Protein AF-A0A0L0FJP4-F1 (afdb_monomer_lite)

Foldseek 3Di:
DFQAEAEAEAAPPPCLVVVLVVVVVVVDPLQFEQEDAQVVLDDPQDHSLLVVVLSQQSRKKKKFKDWFKKFKAQWADWAFDWDDDPPPDPDTDGQWIWTWGDAPVGIDIDTGGSVLVVQCVVQVDDHQWIKMATPPPRHIHTPWGEPVPDDPPDPDPTDYDYGDDDDRIDIDIDIDMDTSSNVLVCVVLVPDPPDPVNVVCVVDDPRDDRRDPVSSVVSVVVSVVCVVVVRMDMRAGEYEYEQSLSHDPVVVVSSNVLSVDPRGHYYYYYHNDDDHDD

pLDDT: mean 86.71, std 12.27, range [46.91, 97.75]

Secondary structure (DSSP, 8-state):
--S-EEEEE--TTSSHHHHHHHHHHHH-TTS-EEEEEGGGG--SSS-HHHHHHHHHHHTEEEEEEEEEEEEEEEEEEEEEEEE--TT--S--EEEEEEEEEE-SS-EEEEEE-HHHHHHHHHTT--TTEEEEEETTT--EEEEEEEGGG--TT------EEPPPPS-SEEEEEEEEEEEHHHHHHHHHS-TT--SHHHHHHHHS----PPPPHHHHHHHHHHHHHHHHTTSEEEEE-EEEEETGGG--HHHHHHHHHHHTSTTPPEEEEEE--SS---

InterPro domains:
  IPR010339 TIP49, P-loop domain [PF06068] (1-278)
  IPR012340 Nucleic acid-binding, OB-fold [SSF50249] (65-150)
  IPR027238 RuvB-like [PTHR11093] (1-278)
  IPR027417 P-loop containing nucleoside triphosphate hydrolase [G3DSA:3.40.50.300] (1-278)
  IPR027417 P-loop containing nucleoside triphosphate hydrolase [SSF52540] (2-274)
  IPR042487 RuvBL1/2, DNA/RNA binding domain [G3DSA:2.40.50.360] (62-179)

Organism: NCBI:txid667725

Radius of gyration: 25.6 Å; chains: 1; bounding box: 57×46×80 Å

Structure (mmCIF, N/CA/C/O backbone):
data_AF-A0A0L0FJP4-F1
#
_entry.id   AF-A0A0L0FJP4-F1
#
loop_
_atom_site.group_PDB
_atom_site.id
_atom_site.type_symbol
_atom_site.label_atom_id
_atom_site.label_alt_id
_atom_site.label_comp_id
_atom_site.label_asym_id
_atom_site.label_entity_id
_atom_site.label_seq_id
_atom_site.pdbx_PDB_ins_code
_atom_site.Cartn_x
_atom_site.Cartn_y
_atom_site.Cartn_z
_atom_site.occupancy
_atom_site.B_iso_or_equiv
_atom_site.auth_seq_id
_atom_site.auth_comp_id
_atom_site.auth_asym_id
_atom_site.auth_atom_id
_atom_site.pdbx_PDB_model_num
ATOM 1 N N . MET A 1 1 ? 2.311 -15.872 -12.785 1.00 48.97 1 MET A N 1
ATOM 2 C CA . MET A 1 1 ? 2.919 -15.306 -14.012 1.00 48.97 1 MET A CA 1
ATOM 3 C C . MET A 1 1 ? 3.617 -13.988 -13.662 1.00 48.97 1 MET A C 1
ATOM 5 O O . MET A 1 1 ? 3.197 -12.945 -14.140 1.00 48.97 1 MET A O 1
ATOM 9 N N . ALA A 1 2 ? 4.631 -14.013 -12.794 1.00 59.31 2 ALA A N 1
ATOM 10 C CA . ALA A 1 2 ? 5.396 -12.808 -12.455 1.00 59.31 2 ALA A CA 1
ATOM 11 C C . ALA A 1 2 ? 6.476 -12.551 -13.518 1.00 59.31 2 ALA A C 1
ATOM 13 O O . ALA A 1 2 ? 6.857 -13.486 -14.230 1.00 59.31 2 ALA A O 1
ATOM 14 N N . GLY A 1 3 ? 6.942 -11.306 -13.643 1.00 67.38 3 GLY A N 1
ATOM 15 C CA . GLY A 1 3 ? 8.193 -11.040 -14.361 1.00 67.38 3 GLY A CA 1
ATOM 16 C C . GLY A 1 3 ? 8.114 -10.936 -15.879 1.00 67.38 3 GLY A C 1
ATOM 17 O O . GLY A 1 3 ? 9.115 -11.144 -16.562 1.00 67.38 3 GLY A O 1
ATOM 18 N N . ARG A 1 4 ? 6.939 -10.646 -16.444 1.00 87.12 4 ARG A N 1
ATOM 19 C CA . ARG A 1 4 ? 6.800 -10.452 -17.895 1.00 87.12 4 ARG A CA 1
ATOM 20 C C . ARG A 1 4 ? 7.002 -8.991 -18.272 1.00 87.12 4 ARG A C 1
ATOM 22 O O . ARG A 1 4 ? 6.528 -8.094 -17.579 1.00 87.12 4 ARG A O 1
ATOM 29 N N . ALA A 1 5 ? 7.648 -8.786 -19.413 1.00 92.88 5 ALA A N 1
ATOM 30 C CA . ALA A 1 5 ? 7.828 -7.479 -20.016 1.00 92.88 5 ALA A CA 1
ATOM 31 C C . ALA A 1 5 ? 7.088 -7.374 -21.355 1.00 92.88 5 ALA A C 1
ATOM 33 O O . ALA A 1 5 ? 7.048 -8.331 -22.131 1.00 92.88 5 ALA A O 1
ATOM 34 N N . VAL A 1 6 ? 6.536 -6.196 -21.632 1.00 95.62 6 VAL A N 1
ATOM 35 C CA . VAL A 1 6 ? 5.919 -5.811 -22.906 1.00 95.62 6 VAL A CA 1
ATOM 36 C C . VAL A 1 6 ? 6.668 -4.597 -23.437 1.00 95.62 6 VAL A C 1
ATOM 38 O O . VAL A 1 6 ? 6.944 -3.677 -22.678 1.00 95.62 6 VAL A O 1
ATOM 41 N N . LEU A 1 7 ? 6.988 -4.570 -24.731 1.00 96.50 7 LEU A N 1
ATOM 42 C CA . LEU A 1 7 ? 7.623 -3.420 -25.375 1.00 96.50 7 LEU A CA 1
ATOM 43 C C . LEU A 1 7 ? 6.655 -2.753 -26.355 1.00 96.50 7 LEU A C 1
ATOM 45 O O . LEU A 1 7 ? 6.211 -3.368 -27.322 1.00 96.50 7 LEU A O 1
ATOM 49 N N . LEU A 1 8 ? 6.381 -1.473 -26.129 1.00 96.75 8 LEU A N 1
ATOM 50 C CA . LEU A 1 8 ? 5.672 -0.585 -27.039 1.00 96.75 8 LEU A CA 1
ATOM 51 C C . LEU A 1 8 ? 6.701 0.194 -27.864 1.00 96.75 8 LEU A C 1
ATOM 53 O O . LEU A 1 8 ? 7.350 1.119 -27.372 1.00 96.75 8 LEU A O 1
ATOM 57 N N . ALA A 1 9 ? 6.851 -0.175 -29.132 1.00 95.88 9 ALA A N 1
ATOM 58 C CA . ALA A 1 9 ? 7.759 0.484 -30.063 1.00 95.88 9 ALA A CA 1
ATOM 59 C C . ALA A 1 9 ? 6.976 1.214 -31.159 1.00 95.88 9 ALA A C 1
ATOM 61 O O . ALA A 1 9 ? 5.996 0.698 -31.693 1.00 95.88 9 ALA A O 1
ATOM 62 N N . GLY A 1 10 ? 7.412 2.423 -31.506 1.00 94.50 10 GLY A N 1
ATOM 63 C CA . GLY A 1 10 ? 6.836 3.185 -32.613 1.00 94.50 10 GLY A CA 1
ATOM 64 C C . GLY A 1 10 ? 7.262 4.653 -32.593 1.00 94.50 10 GLY A C 1
ATOM 65 O O . GLY A 1 10 ? 7.772 5.110 -31.569 1.00 94.50 10 GLY A O 1
ATOM 66 N N . PRO A 1 11 ? 7.047 5.414 -33.678 1.00 93.88 11 PRO A N 1
ATOM 67 C CA . PRO A 1 11 ? 7.422 6.827 -33.759 1.00 93.88 11 PRO A CA 1
ATOM 68 C C . PRO A 1 11 ? 6.883 7.694 -32.600 1.00 93.88 11 PRO A C 1
ATOM 70 O O . PRO A 1 11 ? 5.925 7.317 -31.915 1.00 93.88 11 PRO A O 1
ATOM 73 N N . PRO A 1 12 ? 7.474 8.870 -32.331 1.00 93.25 12 PRO A N 1
ATOM 74 C CA . PRO A 1 12 ? 6.883 9.847 -31.416 1.00 93.25 12 PRO A CA 1
ATOM 75 C C . PRO A 1 12 ? 5.435 10.184 -31.811 1.00 93.25 12 PRO A C 1
ATOM 77 O O . PRO A 1 12 ? 5.103 10.221 -32.991 1.00 93.25 12 PRO A O 1
ATOM 80 N N . GLY A 1 13 ? 4.561 10.409 -30.827 1.00 92.94 13 GLY A N 1
ATOM 81 C CA . GLY A 1 13 ? 3.167 10.803 -31.080 1.00 92.94 13 GLY A CA 1
ATOM 82 C C . GLY A 1 13 ? 2.207 9.679 -31.500 1.00 92.94 13 GLY A C 1
ATOM 83 O O . GLY A 1 13 ? 1.031 9.949 -31.703 1.00 92.94 13 GLY A O 1
ATOM 84 N N . THR A 1 14 ? 2.640 8.415 -31.573 1.00 94.81 14 THR A N 1
ATOM 85 C CA . THR A 1 14 ? 1.771 7.286 -31.983 1.00 94.81 14 THR A CA 1
ATOM 86 C C . THR A 1 14 ? 0.983 6.633 -30.839 1.00 94.81 14 THR A C 1
ATOM 88 O O . THR A 1 14 ? 0.618 5.464 -30.927 1.00 94.81 14 THR A O 1
ATOM 91 N N . GLY A 1 15 ? 0.761 7.342 -29.730 1.00 94.81 15 GLY A N 1
ATOM 92 C CA . GLY A 1 15 ? -0.126 6.877 -28.656 1.00 94.81 15 GLY A CA 1
ATOM 93 C C . GLY A 1 15 ? 0.417 5.785 -27.720 1.00 94.81 15 GLY A C 1
ATOM 94 O O . GLY A 1 15 ? -0.366 5.209 -26.980 1.00 94.81 15 GLY A O 1
ATOM 95 N N . LYS A 1 16 ? 1.730 5.508 -27.680 1.00 96.62 16 LYS A N 1
ATOM 96 C CA . LYS A 1 16 ? 2.319 4.505 -26.756 1.00 96.62 16 LYS A CA 1
ATOM 97 C C . LYS A 1 16 ? 1.956 4.767 -25.288 1.00 96.62 16 LYS A C 1
ATOM 99 O O . LYS A 1 16 ? 1.407 3.8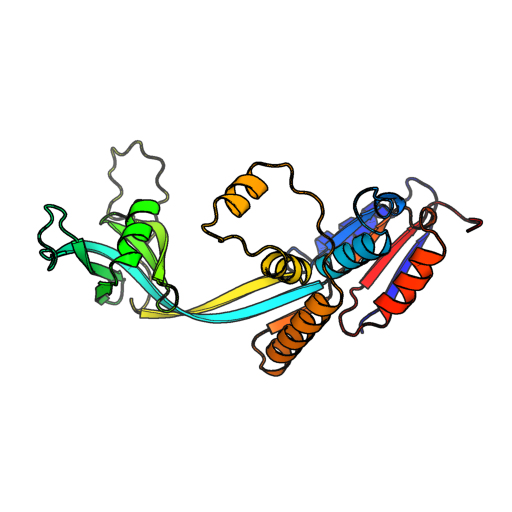97 -24.619 1.00 96.62 16 LYS A O 1
ATOM 104 N N . THR A 1 17 ? 2.202 5.988 -24.817 1.00 94.56 17 THR A N 1
ATOM 105 C CA . THR A 1 17 ? 1.854 6.432 -23.461 1.00 94.56 17 THR A CA 1
ATOM 106 C C . THR A 1 17 ? 0.337 6.432 -23.249 1.00 94.56 17 THR A C 1
ATOM 108 O O . THR A 1 17 ? -0.132 6.050 -22.185 1.00 94.56 17 THR A O 1
ATOM 111 N N . ALA A 1 18 ? -0.450 6.771 -24.280 1.00 95.81 18 ALA A N 1
ATOM 112 C CA . ALA A 1 18 ? -1.912 6.724 -24.212 1.00 95.81 18 ALA 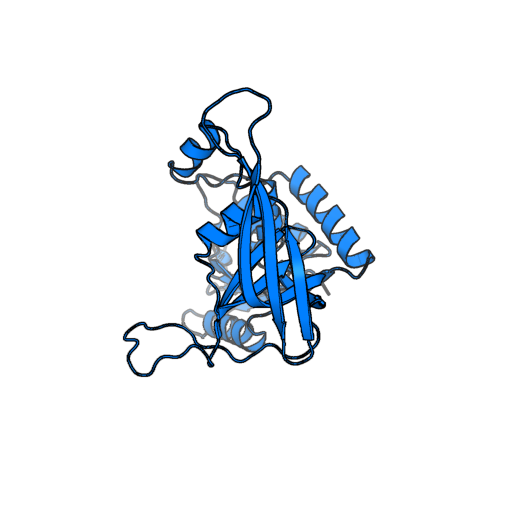A CA 1
ATOM 113 C C . ALA A 1 18 ? -2.437 5.292 -24.020 1.00 95.81 18 ALA A C 1
ATOM 115 O O . ALA A 1 18 ? -3.335 5.082 -23.213 1.00 95.81 18 ALA A O 1
ATOM 116 N N . ILE A 1 19 ? -1.840 4.301 -24.692 1.00 96.69 19 ILE A N 1
ATOM 117 C CA . ILE A 1 19 ? -2.160 2.882 -24.487 1.00 96.69 19 ILE A CA 1
ATOM 118 C C . ILE A 1 19 ? -1.819 2.461 -23.054 1.00 96.69 19 ILE A C 1
ATOM 120 O O . ILE A 1 19 ? -2.635 1.817 -22.404 1.00 96.69 19 ILE A O 1
ATOM 124 N N . ALA A 1 20 ? -0.651 2.847 -22.532 1.00 94.62 20 ALA A N 1
ATOM 125 C CA . ALA A 1 20 ? -0.270 2.517 -21.158 1.00 94.62 20 ALA A CA 1
ATOM 126 C C . ALA A 1 20 ? -1.233 3.128 -20.120 1.00 94.62 20 ALA A C 1
ATOM 128 O O . ALA A 1 20 ? -1.638 2.451 -19.175 1.00 94.62 20 ALA A O 1
ATOM 129 N N . LEU A 1 21 ? -1.660 4.378 -20.320 1.00 93.25 21 LEU A N 1
ATOM 130 C CA . LEU A 1 21 ? -2.662 5.026 -19.470 1.00 93.25 21 LEU A CA 1
ATOM 131 C C . LEU A 1 21 ? -4.051 4.388 -19.611 1.00 93.25 21 LEU A C 1
ATOM 133 O O . LEU A 1 21 ? -4.747 4.242 -18.611 1.00 93.25 21 LEU A O 1
ATOM 137 N N . ALA A 1 22 ? -4.440 3.958 -20.813 1.00 96.12 22 ALA A N 1
ATOM 138 C CA . ALA A 1 22 ? -5.681 3.213 -21.016 1.00 96.12 22 ALA A CA 1
ATOM 139 C C . ALA A 1 22 ? -5.659 1.872 -20.263 1.00 96.12 22 ALA A C 1
ATOM 141 O O . ALA A 1 22 ? -6.638 1.525 -19.611 1.00 96.12 22 ALA A O 1
ATOM 142 N N . VAL A 1 23 ? -4.523 1.162 -20.268 1.00 94.88 23 VAL A N 1
ATOM 143 C CA . VAL A 1 23 ? -4.329 -0.052 -19.453 1.00 94.88 23 VAL A CA 1
ATOM 144 C C . VAL A 1 23 ? -4.494 0.257 -17.963 1.00 94.88 23 VAL A C 1
ATOM 146 O O . VAL A 1 23 ? -5.180 -0.484 -17.268 1.00 94.88 23 VAL A O 1
ATOM 149 N N . SER A 1 24 ? -3.916 1.356 -17.470 1.00 93.25 24 SER A N 1
ATOM 150 C CA . SER A 1 24 ? -4.090 1.795 -16.076 1.00 93.25 24 SER A CA 1
ATOM 151 C C . SER A 1 24 ? -5.563 2.023 -15.715 1.00 93.25 24 SER A C 1
ATOM 153 O O . SER A 1 24 ? -6.041 1.533 -14.693 1.00 93.25 24 SER A O 1
ATOM 155 N N . GLN A 1 25 ? -6.305 2.715 -16.585 1.00 93.19 25 GLN A N 1
ATOM 156 C CA . GLN A 1 25 ? -7.730 2.987 -16.379 1.00 93.19 25 GLN A CA 1
ATOM 157 C C . GLN A 1 25 ? -8.572 1.707 -16.377 1.00 93.19 25 GLN A C 1
ATOM 159 O O . GLN A 1 25 ? -9.451 1.568 -15.528 1.00 93.19 25 GLN A O 1
ATOM 164 N N . GLU A 1 26 ? -8.276 0.766 -17.275 1.00 95.75 26 GLU A N 1
ATOM 165 C CA . GLU A 1 26 ? -8.988 -0.513 -17.375 1.00 95.75 26 GLU A CA 1
ATOM 166 C C . GLU A 1 26 ? -8.735 -1.421 -16.160 1.00 95.75 26 GLU A C 1
ATOM 168 O O . GLU A 1 26 ? -9.643 -2.099 -15.681 1.00 95.75 26 GLU A O 1
ATOM 173 N N . LEU A 1 27 ? -7.512 -1.415 -15.616 1.00 92.31 27 LEU A N 1
ATOM 174 C CA . LEU A 1 27 ? -7.170 -2.164 -14.400 1.00 92.31 27 LEU A CA 1
ATOM 175 C C . LEU A 1 27 ? -7.859 -1.600 -13.142 1.00 92.31 27 LEU A C 1
ATOM 177 O O . LEU A 1 27 ? -8.106 -2.334 -12.180 1.00 92.31 27 LEU A O 1
ATOM 181 N N . GLY A 1 28 ? -8.187 -0.306 -13.155 1.00 90.75 28 GLY A N 1
ATOM 182 C CA . GLY A 1 28 ? -8.868 0.395 -12.074 1.00 90.75 28 GLY A CA 1
ATOM 183 C C . GLY A 1 28 ? -7.976 0.711 -10.867 1.00 90.75 28 GLY A C 1
ATOM 184 O O . GLY A 1 28 ? -6.823 0.308 -10.762 1.00 90.75 28 GLY A O 1
ATOM 185 N N . VAL A 1 29 ? -8.545 1.428 -9.894 1.00 86.06 29 VAL A N 1
ATOM 186 C CA . VAL A 1 29 ? -7.807 2.014 -8.751 1.00 86.06 29 VAL A CA 1
ATOM 187 C C . VAL A 1 29 ? -7.204 1.003 -7.769 1.00 86.06 29 VAL A C 1
ATOM 189 O O . VAL A 1 29 ? -6.410 1.378 -6.914 1.00 86.06 29 VAL A O 1
ATOM 192 N N . LYS A 1 30 ? -7.596 -0.272 -7.856 1.00 88.12 30 LYS A N 1
ATOM 193 C CA . LYS A 1 30 ? -7.155 -1.332 -6.932 1.00 88.12 30 LYS A CA 1
ATOM 194 C C . LYS A 1 30 ? -5.864 -2.019 -7.373 1.00 88.12 30 LYS A C 1
ATOM 196 O O . LYS A 1 30 ? -5.306 -2.797 -6.604 1.00 88.12 30 LYS A O 1
ATOM 201 N N . VAL A 1 31 ? -5.421 -1.785 -8.606 1.00 93.44 31 VAL A N 1
ATOM 202 C CA . VAL A 1 31 ? -4.189 -2.356 -9.148 1.00 93.44 31 VAL A CA 1
ATOM 203 C C . VAL A 1 31 ? -3.161 -1.234 -9.257 1.00 93.44 31 VAL A C 1
ATOM 205 O O . VAL A 1 31 ? -3.418 -0.250 -9.951 1.00 93.44 31 VAL A O 1
ATOM 208 N N . PRO A 1 32 ? -1.995 -1.343 -8.600 1.00 95.75 32 PRO A N 1
ATOM 209 C CA . PRO A 1 32 ? -0.978 -0.306 -8.695 1.00 95.75 32 PRO A CA 1
ATOM 210 C C . PRO A 1 32 ? -0.490 -0.127 -10.133 1.00 95.75 32 PRO A C 1
ATOM 212 O O . PRO A 1 32 ? -0.121 -1.089 -10.807 1.00 95.75 32 PRO A O 1
ATOM 215 N N . PHE A 1 33 ? -0.437 1.121 -10.585 1.00 96.75 33 PHE A N 1
ATOM 216 C CA . PHE A 1 33 ? 0.169 1.501 -11.853 1.00 96.75 33 PHE A CA 1
ATOM 217 C C . PHE A 1 33 ? 1.220 2.573 -11.580 1.00 96.75 33 PHE A C 1
ATOM 219 O O . PHE A 1 33 ? 0.894 3.672 -11.132 1.00 96.75 33 PHE A O 1
ATOM 226 N N . CYS A 1 34 ? 2.486 2.246 -11.826 1.00 97.00 34 CYS A N 1
ATOM 227 C CA . CYS A 1 34 ? 3.622 3.113 -11.545 1.00 97.00 34 CYS A CA 1
ATOM 228 C C . CYS A 1 34 ? 4.246 3.577 -12.867 1.00 97.00 34 CYS A C 1
ATOM 230 O O . CYS A 1 34 ? 4.977 2.802 -13.485 1.00 97.00 34 CYS A O 1
ATOM 232 N N . PRO A 1 35 ? 3.961 4.800 -13.340 1.00 96.56 35 PRO A N 1
ATOM 233 C CA . PRO A 1 35 ? 4.674 5.379 -14.467 1.00 96.56 35 PRO A CA 1
ATOM 234 C C . PRO A 1 35 ? 6.027 5.936 -14.011 1.00 96.56 35 PRO A C 1
ATOM 236 O O . PRO A 1 35 ? 6.116 6.582 -12.970 1.00 96.56 35 PRO A O 1
ATOM 239 N N . MET A 1 36 ? 7.062 5.719 -14.814 1.00 96.00 36 MET A N 1
ATOM 240 C CA . MET A 1 36 ? 8.367 6.364 -14.689 1.00 96.00 36 MET A CA 1
ATOM 241 C C . MET A 1 36 ? 8.949 6.638 -16.076 1.00 96.00 36 MET A C 1
ATOM 243 O O . MET A 1 36 ? 8.692 5.892 -17.023 1.00 96.00 36 MET A O 1
ATOM 247 N N . VAL A 1 37 ? 9.765 7.676 -16.205 1.00 96.56 37 VAL A N 1
ATOM 248 C CA . VAL A 1 37 ? 10.582 7.911 -17.402 1.00 96.56 37 VAL A CA 1
ATOM 249 C C . VAL A 1 37 ? 11.969 7.304 -17.193 1.00 96.56 37 VAL A C 1
ATOM 251 O O . VAL A 1 37 ? 12.531 7.374 -16.102 1.00 96.56 37 VAL A O 1
ATOM 254 N N . GLY A 1 38 ? 12.559 6.717 -18.235 1.00 94.06 38 GLY A N 1
ATOM 255 C CA . GLY A 1 38 ? 13.866 6.063 -18.155 1.00 94.06 38 GLY A CA 1
ATOM 256 C C . GLY A 1 38 ? 14.963 6.976 -17.598 1.00 94.06 38 GLY A C 1
ATOM 257 O O . GLY A 1 38 ? 15.801 6.530 -16.825 1.00 94.06 38 GLY A O 1
ATOM 258 N N . SER A 1 39 ? 14.924 8.274 -17.895 1.00 94.25 39 SER A N 1
ATOM 259 C CA . SER A 1 39 ? 15.883 9.252 -17.367 1.00 94.25 39 SER A CA 1
ATOM 260 C C . SER A 1 39 ? 15.780 9.486 -15.850 1.00 94.25 39 SER A C 1
ATOM 262 O O . SER A 1 39 ? 16.747 9.951 -15.246 1.00 94.25 39 SER A O 1
ATOM 264 N N . GLU A 1 40 ? 14.673 9.117 -15.197 1.00 94.00 40 GLU A N 1
ATOM 265 C CA . GLU A 1 40 ? 14.489 9.294 -13.748 1.00 94.00 40 GLU A CA 1
ATOM 266 C C . GLU A 1 40 ? 15.412 8.408 -12.905 1.00 94.00 40 GLU A C 1
ATOM 268 O O . GLU A 1 40 ? 15.628 8.692 -11.725 1.00 94.00 40 GLU A O 1
ATOM 273 N N . VAL A 1 41 ? 15.993 7.351 -13.487 1.00 93.06 41 VAL A N 1
ATOM 274 C CA . VAL A 1 41 ? 16.949 6.487 -12.773 1.00 93.06 41 VAL A CA 1
ATOM 275 C C . VAL A 1 41 ? 18.230 7.231 -12.399 1.00 93.06 41 VAL A C 1
ATOM 277 O O . VAL A 1 41 ? 18.923 6.836 -11.462 1.00 93.06 41 VAL A O 1
ATOM 280 N N . TYR A 1 42 ? 18.564 8.309 -13.111 1.00 91.50 42 TYR A N 1
ATOM 281 C CA . TYR A 1 42 ? 19.761 9.097 -12.855 1.00 91.50 42 TYR A CA 1
ATOM 282 C C . TYR A 1 42 ? 19.513 10.066 -11.694 1.00 91.50 42 TYR A C 1
ATOM 284 O O . TYR A 1 42 ? 18.876 11.106 -11.845 1.00 91.50 42 TYR A O 1
ATOM 292 N N . SER A 1 43 ? 20.045 9.730 -10.519 1.00 87.19 43 SER A N 1
ATOM 293 C CA . SER A 1 43 ? 19.959 10.552 -9.311 1.00 87.19 43 SER A CA 1
ATOM 294 C C . SER A 1 43 ? 21.347 10.865 -8.750 1.00 87.19 43 SER A C 1
ATOM 296 O O . SER A 1 43 ? 22.267 10.056 -8.848 1.00 87.19 43 SER A O 1
ATOM 298 N N . SER A 1 44 ? 21.491 12.048 -8.147 1.00 87.12 44 SER A N 1
ATOM 299 C CA . SER A 1 44 ? 22.682 12.451 -7.389 1.00 87.12 44 SER A CA 1
ATOM 300 C C . SER A 1 44 ? 22.662 11.977 -5.931 1.00 87.12 44 SER A C 1
ATOM 302 O O . SER A 1 44 ? 23.703 11.988 -5.280 1.00 87.12 44 SER A O 1
ATOM 304 N N . GLU A 1 45 ? 21.496 11.584 -5.408 1.00 84.25 45 GLU A N 1
ATOM 305 C CA . GLU A 1 45 ? 21.315 11.214 -3.997 1.00 84.25 45 GLU A CA 1
ATOM 306 C C . GLU A 1 45 ? 21.344 9.700 -3.774 1.00 84.25 45 GLU A C 1
ATOM 308 O O . GLU A 1 45 ? 21.805 9.237 -2.733 1.00 84.25 45 GLU A O 1
ATOM 313 N N . VAL A 1 46 ? 20.848 8.928 -4.744 1.00 87.06 46 VAL A N 1
ATOM 314 C CA . VAL A 1 46 ? 20.676 7.474 -4.641 1.00 87.06 46 VAL A CA 1
ATOM 315 C C . VAL A 1 46 ? 21.155 6.771 -5.906 1.00 87.06 46 VAL A C 1
ATOM 317 O O . VAL A 1 46 ? 21.166 7.344 -6.996 1.00 87.06 46 VAL A O 1
ATOM 320 N N . LYS A 1 47 ? 21.538 5.501 -5.780 1.00 90.44 47 LYS A N 1
ATOM 321 C CA . LYS A 1 47 ? 21.968 4.673 -6.913 1.00 90.44 47 LYS A CA 1
ATOM 322 C C . LYS A 1 47 ? 20.815 4.439 -7.890 1.00 90.44 47 LYS A C 1
ATOM 324 O O . LYS A 1 47 ? 19.670 4.259 -7.480 1.00 90.44 47 LYS A O 1
ATOM 329 N N . LYS A 1 48 ? 21.134 4.315 -9.182 1.00 91.25 48 LYS A N 1
ATOM 330 C CA . LYS A 1 48 ? 20.155 4.031 -10.251 1.00 91.25 48 LYS A CA 1
ATOM 331 C C . LYS A 1 48 ? 19.328 2.772 -9.969 1.00 91.25 48 LYS A C 1
ATOM 333 O O . LYS A 1 48 ? 18.109 2.764 -10.115 1.00 91.25 48 LYS A O 1
ATOM 338 N N . THR A 1 49 ? 19.989 1.722 -9.482 1.00 90.12 49 THR A N 1
ATOM 339 C CA . THR A 1 49 ? 19.350 0.459 -9.084 1.00 90.12 49 THR A CA 1
ATOM 340 C C . THR A 1 49 ? 18.395 0.631 -7.903 1.00 90.12 49 THR A C 1
ATOM 342 O O . THR A 1 49 ? 17.350 -0.013 -7.871 1.00 90.12 49 THR A O 1
ATOM 345 N N . SER A 1 50 ? 18.694 1.540 -6.968 1.00 90.31 50 SER A N 1
ATOM 346 C CA . SER A 1 50 ? 17.796 1.889 -5.862 1.00 90.31 50 SER A CA 1
ATOM 347 C C . SER A 1 50 ? 16.516 2.554 -6.375 1.00 90.31 50 SER A C 1
ATOM 349 O O . SER A 1 50 ? 15.436 2.168 -5.930 1.00 90.31 50 SER A O 1
ATOM 351 N N . VAL A 1 51 ? 16.626 3.483 -7.335 1.00 92.81 51 VAL A N 1
ATOM 352 C CA . VAL A 1 51 ? 15.468 4.158 -7.958 1.00 92.81 51 VAL A CA 1
ATOM 353 C C . VAL A 1 51 ? 14.578 3.162 -8.699 1.00 92.81 51 VAL A C 1
ATOM 355 O O . VAL A 1 51 ? 13.357 3.181 -8.546 1.00 92.81 51 VAL A O 1
ATOM 358 N N . LEU A 1 52 ? 15.172 2.254 -9.475 1.00 92.44 52 LEU A N 1
ATOM 359 C CA . LEU A 1 52 ? 14.418 1.193 -10.147 1.00 92.44 52 LEU A CA 1
ATOM 360 C C . LEU A 1 52 ? 13.705 0.298 -9.140 1.00 92.44 52 LEU A C 1
ATOM 362 O O . LEU A 1 52 ? 12.514 0.043 -9.285 1.00 92.44 52 LEU A O 1
ATOM 366 N N . MET A 1 53 ? 14.407 -0.144 -8.095 1.00 92.31 53 MET A N 1
ATOM 367 C CA . MET A 1 53 ? 13.811 -1.006 -7.078 1.00 92.31 53 MET A CA 1
ATOM 368 C C . MET A 1 53 ? 12.647 -0.329 -6.355 1.00 92.31 53 MET A C 1
ATOM 370 O O . MET A 1 53 ? 11.652 -0.979 -6.049 1.00 92.31 53 MET A O 1
ATOM 374 N N . GLU A 1 54 ? 12.758 0.971 -6.084 1.00 93.25 54 GLU A N 1
ATOM 375 C CA . GLU A 1 54 ? 11.682 1.771 -5.501 1.00 93.25 54 GLU A CA 1
ATOM 376 C C . GLU A 1 54 ? 10.425 1.741 -6.383 1.00 93.25 54 GLU A C 1
ATOM 378 O O . GLU A 1 54 ? 9.337 1.435 -5.896 1.00 93.25 54 GLU A O 1
ATOM 383 N N . ASN A 1 55 ? 10.581 1.958 -7.690 1.00 95.31 55 ASN A N 1
ATOM 384 C CA . ASN A 1 55 ? 9.474 1.904 -8.647 1.00 95.31 55 ASN A CA 1
ATOM 385 C C . ASN A 1 55 ? 8.894 0.487 -8.810 1.00 95.31 55 ASN A C 1
ATOM 387 O O . ASN A 1 55 ? 7.676 0.327 -8.876 1.00 95.31 55 ASN A O 1
ATOM 391 N N . PHE A 1 56 ? 9.729 -0.558 -8.772 1.00 94.56 56 PHE A N 1
ATOM 392 C CA . PHE A 1 56 ? 9.251 -1.946 -8.693 1.00 94.56 56 PHE A CA 1
ATOM 393 C C . PHE A 1 56 ? 8.383 -2.164 -7.453 1.00 94.56 56 PHE A C 1
ATOM 395 O O . PHE A 1 56 ? 7.299 -2.725 -7.552 1.00 94.56 56 PHE A O 1
ATOM 402 N N . ARG A 1 57 ? 8.834 -1.694 -6.286 1.00 95.25 57 ARG A N 1
ATOM 403 C CA . ARG A 1 57 ? 8.110 -1.834 -5.015 1.00 95.25 57 ARG A CA 1
ATOM 404 C C . ARG A 1 57 ? 6.787 -1.067 -5.001 1.00 95.25 57 ARG A C 1
ATOM 406 O O . ARG A 1 57 ? 5.832 -1.554 -4.404 1.00 95.25 57 ARG A O 1
ATOM 413 N N . ARG A 1 58 ? 6.712 0.086 -5.672 1.00 96.06 58 ARG A N 1
ATOM 414 C CA . ARG A 1 58 ? 5.469 0.861 -5.857 1.00 96.06 58 ARG A CA 1
ATOM 415 C C . ARG A 1 58 ? 4.473 0.168 -6.781 1.00 96.06 58 ARG A C 1
ATOM 417 O O . ARG A 1 58 ? 3.272 0.270 -6.572 1.00 96.06 58 ARG A O 1
ATOM 424 N N . ALA A 1 59 ? 4.965 -0.559 -7.779 1.00 96.06 59 ALA A N 1
ATOM 425 C CA . ALA A 1 59 ? 4.134 -1.319 -8.706 1.00 96.06 59 ALA A CA 1
ATOM 426 C C . ALA A 1 59 ? 3.631 -2.659 -8.133 1.00 96.06 59 ALA A C 1
ATOM 428 O O . ALA A 1 59 ? 2.938 -3.393 -8.834 1.00 96.06 59 ALA A O 1
ATOM 429 N N . ILE A 1 60 ? 3.967 -3.009 -6.887 1.00 95.12 60 ILE A N 1
ATOM 430 C CA . ILE A 1 60 ? 3.522 -4.253 -6.250 1.00 95.12 60 ILE A CA 1
ATOM 431 C C . ILE A 1 60 ? 2.629 -3.911 -5.064 1.00 95.12 60 ILE A C 1
ATOM 433 O O . ILE A 1 60 ? 3.085 -3.337 -4.073 1.00 95.12 60 ILE A O 1
ATOM 437 N N . GLY A 1 61 ? 1.359 -4.287 -5.177 1.00 95.06 61 GLY A N 1
ATOM 438 C CA . GLY A 1 61 ? 0.353 -4.105 -4.144 1.00 95.06 61 GLY A CA 1
ATOM 439 C C . GLY A 1 61 ? 0.224 -5.330 -3.252 1.00 95.06 61 GLY A C 1
ATOM 440 O O . GLY A 1 61 ? 0.501 -6.463 -3.651 1.00 95.06 61 GLY A O 1
ATOM 441 N N . LEU A 1 62 ? -0.249 -5.091 -2.042 1.00 94.94 62 LEU A N 1
ATOM 442 C CA . LEU A 1 62 ? -0.627 -6.085 -1.063 1.00 94.94 62 LEU A CA 1
ATOM 443 C C . LEU A 1 62 ? -1.985 -5.672 -0.500 1.00 94.94 62 LEU A C 1
ATOM 445 O O . LEU A 1 62 ? -2.136 -4.590 0.067 1.00 94.94 62 LEU A O 1
ATOM 449 N N . LYS A 1 63 ? -2.975 -6.539 -0.671 1.00 94.88 63 LYS A N 1
ATOM 450 C CA . LYS A 1 63 ? -4.305 -6.364 -0.107 1.00 94.88 63 LYS A CA 1
ATOM 451 C C . LYS A 1 63 ? -4.372 -7.111 1.209 1.00 94.88 63 LYS A C 1
ATOM 453 O O . LYS A 1 63 ? -4.445 -8.338 1.219 1.00 94.88 63 LYS A O 1
ATOM 458 N N . ILE A 1 64 ? -4.341 -6.377 2.307 1.00 93.38 64 ILE A N 1
ATOM 459 C CA . ILE A 1 64 ? -4.401 -6.921 3.659 1.00 93.38 64 ILE A CA 1
ATOM 460 C C . ILE A 1 64 ? -5.863 -6.924 4.106 1.00 93.38 64 ILE A C 1
ATOM 462 O O . ILE A 1 64 ? -6.547 -5.901 4.023 1.00 93.38 64 ILE A O 1
ATOM 466 N N . LYS A 1 65 ? -6.350 -8.079 4.560 1.00 91.25 65 LYS A N 1
ATOM 467 C CA . LYS A 1 65 ? -7.695 -8.243 5.116 1.00 91.25 65 LYS A CA 1
ATOM 468 C C . LYS A 1 65 ? -7.582 -8.498 6.608 1.00 91.25 65 LYS A C 1
ATOM 470 O O . LYS A 1 65 ? -7.114 -9.548 7.040 1.00 91.25 65 LYS A O 1
ATOM 475 N N . GLU A 1 66 ? -8.047 -7.539 7.395 1.00 87.69 66 GLU A N 1
ATOM 476 C CA . GLU A 1 66 ? -8.060 -7.631 8.850 1.00 87.69 66 GLU A CA 1
ATOM 477 C C . GLU A 1 66 ? -9.489 -7.578 9.369 1.00 87.69 66 GLU A C 1
ATOM 479 O O . GLU A 1 66 ? -10.284 -6.724 8.981 1.00 87.69 66 GLU A O 1
ATOM 484 N N . VAL A 1 67 ? -9.821 -8.471 10.297 1.00 88.50 67 VAL A N 1
ATOM 485 C CA . VAL A 1 67 ? -11.076 -8.384 11.041 1.00 88.50 67 VAL A CA 1
ATOM 486 C C . VAL A 1 67 ? -10.798 -7.631 12.331 1.00 88.50 67 VAL A C 1
ATOM 488 O O . VAL A 1 67 ? -10.115 -8.145 13.215 1.00 88.50 67 VAL A O 1
ATOM 491 N N . LYS A 1 68 ? -11.344 -6.421 12.444 1.00 88.44 68 LYS A N 1
ATOM 492 C CA . LYS A 1 68 ? -11.219 -5.596 13.646 1.00 88.44 68 LYS A CA 1
ATOM 493 C C . LYS A 1 68 ? -12.486 -5.659 14.489 1.00 88.44 68 LYS A C 1
ATOM 495 O O . LYS A 1 68 ? -13.597 -5.686 13.956 1.00 88.44 68 LYS A O 1
ATOM 500 N N . GLU A 1 69 ? -12.320 -5.672 15.808 1.00 91.94 69 GLU A N 1
ATOM 501 C CA . GLU A 1 69 ? -13.424 -5.521 16.760 1.00 91.94 69 GLU A CA 1
ATOM 502 C C . GLU A 1 69 ? -13.656 -4.044 17.048 1.00 91.94 69 GLU A C 1
ATOM 504 O O . GLU A 1 69 ? -12.739 -3.322 17.455 1.00 91.94 69 GLU A O 1
ATOM 509 N N . VAL A 1 70 ? -14.881 -3.585 16.808 1.00 93.75 70 VAL A N 1
ATOM 510 C CA . VAL A 1 70 ? -15.188 -2.158 16.746 1.00 93.75 70 VAL A CA 1
ATOM 511 C C . VAL A 1 70 ? -16.451 -1.848 17.523 1.00 93.75 70 VAL A C 1
ATOM 513 O O . VAL A 1 70 ? -17.418 -2.619 17.511 1.00 93.75 70 VAL A O 1
ATOM 516 N N . TYR A 1 71 ? -16.438 -0.691 18.169 1.00 95.12 71 TYR A N 1
ATOM 517 C CA . TYR A 1 71 ? -17.604 -0.097 18.792 1.00 95.12 71 TYR A CA 1
ATOM 518 C C . TYR A 1 71 ? -18.061 1.082 17.943 1.00 95.12 71 TYR A C 1
ATOM 520 O O . TYR A 1 71 ? -17.302 2.023 17.723 1.00 95.12 71 TYR A O 1
ATOM 528 N N . GLU A 1 72 ? -19.287 1.020 17.435 1.00 95.50 72 GLU A N 1
ATOM 529 C CA . GLU A 1 72 ? -19.856 2.051 16.570 1.00 95.50 72 GLU A CA 1
ATOM 530 C C . GLU A 1 72 ? -21.227 2.461 17.092 1.00 95.50 72 GLU A C 1
ATOM 532 O O . GLU A 1 72 ? -22.058 1.614 17.430 1.00 95.50 72 GLU A O 1
ATOM 537 N N . GLY A 1 73 ? -21.476 3.763 17.156 1.00 96.62 73 GLY A N 1
ATOM 538 C CA . GLY A 1 73 ? -22.748 4.279 17.636 1.00 96.62 73 GLY A CA 1
ATOM 539 C C . GLY A 1 73 ? -22.774 5.795 17.725 1.00 96.62 73 GLY A C 1
ATOM 540 O O . GLY A 1 73 ? -21.746 6.460 17.610 1.00 96.62 73 GLY A O 1
ATOM 541 N N . VAL A 1 74 ? -23.972 6.325 17.953 1.00 96.88 74 VAL A N 1
ATOM 542 C CA . VAL A 1 74 ? -24.177 7.713 18.368 1.00 96.88 74 VAL A CA 1
ATOM 543 C C . VAL A 1 74 ? -23.692 7.847 19.808 1.00 96.88 74 VAL A C 1
ATOM 545 O O . VAL A 1 74 ? -24.139 7.090 20.675 1.00 96.88 74 VAL A O 1
ATOM 548 N N . CYS A 1 75 ? -22.802 8.798 20.058 1.00 96.25 75 CYS A N 1
ATOM 549 C CA . CYS A 1 75 ? -22.341 9.164 21.388 1.00 96.25 75 CYS A CA 1
ATOM 550 C C . CYS A 1 75 ? -23.502 9.780 22.178 1.00 96.25 75 CYS A C 1
ATOM 552 O O . CYS A 1 75 ? -23.995 10.853 21.836 1.00 96.25 75 CYS A O 1
ATOM 554 N N . THR A 1 76 ? -23.974 9.092 23.215 1.00 96.19 76 THR A N 1
ATOM 555 C CA . THR A 1 76 ? -25.057 9.561 24.095 1.00 96.19 76 THR A CA 1
ATOM 556 C C . THR A 1 76 ? -24.544 10.155 25.397 1.00 96.19 76 THR A C 1
ATOM 558 O O . THR A 1 76 ? -25.257 10.907 26.050 1.00 96.19 76 THR A O 1
ATOM 561 N N . GLU A 1 77 ? -23.334 9.780 25.796 1.00 94.94 77 GLU A N 1
ATOM 562 C CA . GLU A 1 77 ? -22.711 10.179 27.052 1.00 94.94 77 GLU A CA 1
ATOM 563 C C . GLU A 1 77 ? -21.200 10.205 26.846 1.00 94.94 77 GLU A C 1
ATOM 565 O O . GLU A 1 77 ? -20.664 9.293 26.220 1.00 94.94 77 GLU A O 1
ATOM 570 N N . LEU A 1 78 ? -20.532 11.232 27.363 1.00 93.44 78 LEU A N 1
ATOM 571 C CA . LEU A 1 78 ? -19.081 11.359 27.352 1.00 93.44 78 LEU A CA 1
ATOM 572 C C . LEU A 1 78 ? -18.652 12.042 28.651 1.00 93.44 78 LEU A C 1
ATOM 574 O O . LEU A 1 78 ? -18.726 13.265 28.766 1.00 93.44 78 LEU A O 1
ATOM 578 N N . THR A 1 79 ? -18.225 11.241 29.623 1.00 91.69 79 THR A N 1
ATOM 579 C CA . THR A 1 79 ? -17.936 11.707 30.982 1.00 91.69 79 THR A CA 1
ATOM 580 C C . THR A 1 79 ? -16.535 11.249 31.400 1.00 91.69 79 THR A C 1
ATOM 582 O O . THR A 1 79 ? -16.333 10.055 31.631 1.00 91.69 79 THR A O 1
ATOM 585 N N . PRO A 1 80 ? -15.541 12.151 31.483 1.00 88.69 80 PRO A N 1
ATOM 586 C CA . PRO A 1 80 ? -14.244 11.823 32.067 1.00 88.69 80 PRO A CA 1
ATOM 587 C C . PRO A 1 80 ? -14.362 11.693 33.594 1.00 88.69 80 PRO A C 1
ATOM 589 O O . PRO A 1 80 ? -14.919 12.570 34.253 1.00 88.69 80 PRO A O 1
ATOM 592 N N . GLU A 1 81 ? -13.826 10.612 34.164 1.00 86.50 81 GLU A N 1
ATOM 593 C CA . GLU A 1 81 ? -13.745 10.412 35.615 1.00 86.50 81 GLU A CA 1
ATOM 594 C C . GLU A 1 81 ? -12.343 10.776 36.124 1.00 86.50 81 GLU A C 1
ATOM 596 O O . GL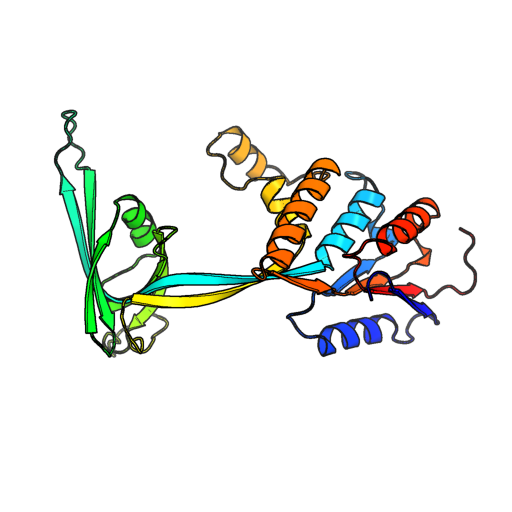U A 1 81 ? -11.343 10.134 35.789 1.00 86.50 81 GLU A O 1
ATOM 601 N N . GLU A 1 82 ? -12.266 11.809 36.959 1.00 84.19 82 GLU A N 1
ATOM 602 C CA . GLU A 1 82 ? -11.023 12.311 37.551 1.00 84.19 82 GLU A CA 1
ATOM 603 C C . GLU A 1 82 ? -10.726 11.626 38.893 1.00 84.19 82 GLU A C 1
ATOM 605 O O . GLU A 1 82 ? -11.621 11.428 39.714 1.00 84.19 82 GLU A O 1
ATOM 610 N N . THR A 1 83 ? -9.453 11.323 39.153 1.00 76.81 83 THR A N 1
ATOM 611 C CA . THR A 1 83 ? -8.976 10.844 40.462 1.00 76.81 83 THR A CA 1
ATOM 612 C C . THR A 1 83 ? -7.908 11.766 41.035 1.00 76.81 83 THR A C 1
ATOM 614 O O . THR A 1 83 ? -7.144 12.397 40.297 1.00 76.81 83 THR A O 1
ATOM 617 N N . GLU A 1 84 ? -7.838 11.829 42.364 1.00 69.25 84 GLU A N 1
ATOM 618 C CA . GLU A 1 84 ? -6.790 12.562 43.071 1.00 69.25 84 GLU A CA 1
ATOM 619 C C . GLU A 1 84 ? -5.431 11.870 42.902 1.00 69.25 84 GLU A C 1
ATOM 621 O O . GLU A 1 84 ? -5.307 10.649 42.999 1.00 69.25 84 GLU A O 1
ATOM 626 N N . ASN A 1 85 ? -4.390 12.660 42.639 1.00 60.78 85 ASN A N 1
ATOM 627 C CA . ASN A 1 85 ? -3.044 12.144 42.437 1.00 60.78 85 ASN A CA 1
ATOM 628 C C . ASN A 1 85 ? -2.417 11.657 43.749 1.00 60.78 85 ASN A C 1
ATOM 630 O O . ASN A 1 85 ? -2.261 12.429 44.694 1.00 60.78 85 ASN A O 1
ATOM 634 N N . ALA A 1 86 ? -1.914 10.417 43.756 1.00 61.03 86 ALA A N 1
ATOM 635 C CA . ALA A 1 86 ? -1.182 9.830 44.887 1.00 61.03 86 ALA A CA 1
ATOM 636 C C . ALA A 1 86 ? 0.120 10.583 45.262 1.00 61.03 86 ALA A C 1
ATOM 638 O O . ALA A 1 86 ? 0.679 10.345 46.328 1.00 61.03 86 ALA A O 1
ATOM 639 N N . PHE A 1 87 ? 0.595 11.500 44.408 1.00 59.78 87 PHE A N 1
ATOM 640 C CA . PHE A 1 87 ? 1.834 12.271 44.585 1.00 59.78 87 PHE A CA 1
ATOM 641 C C . PHE A 1 87 ? 1.632 13.750 44.984 1.00 59.78 87 PHE A C 1
ATOM 643 O O . PHE A 1 87 ? 2.576 14.533 44.917 1.00 59.78 87 PHE A O 1
ATOM 650 N N . GLY A 1 88 ? 0.439 14.153 45.443 1.00 57.84 88 GLY A N 1
ATOM 651 C CA . GLY A 1 88 ? 0.265 15.419 46.180 1.00 57.84 88 GLY A CA 1
ATOM 652 C C . GLY A 1 88 ? 0.446 16.719 45.376 1.00 57.84 88 GLY A C 1
ATOM 653 O O . GLY A 1 88 ? 0.769 17.753 45.957 1.00 57.84 88 GLY A O 1
ATOM 654 N N . GLY A 1 89 ? 0.239 16.691 44.055 1.00 55.03 89 GLY A N 1
ATOM 655 C CA . GLY A 1 89 ? 0.206 17.882 43.196 1.00 55.03 89 GLY A CA 1
ATOM 656 C C . GLY A 1 89 ? -1.219 18.247 42.762 1.00 55.03 89 GLY A C 1
ATOM 657 O O . GLY A 1 89 ? -2.014 17.361 42.473 1.00 55.03 89 GLY A O 1
ATOM 658 N N . TYR A 1 90 ? -1.520 19.549 42.659 1.00 58.03 90 TYR A N 1
ATOM 659 C CA . TYR A 1 90 ? -2.827 20.150 42.309 1.00 58.03 90 TYR A CA 1
ATOM 660 C C . TYR A 1 90 ? -3.427 19.752 40.940 1.00 58.03 90 TYR A C 1
ATOM 662 O O . TYR A 1 90 ? -4.475 20.271 40.556 1.00 58.03 90 TYR A O 1
ATOM 670 N N . GLN A 1 91 ? -2.786 18.870 40.175 1.00 61.06 91 GLN A N 1
ATOM 671 C CA . GLN A 1 91 ? -3.337 18.379 38.916 1.00 61.06 91 GLN A CA 1
ATOM 672 C C . GLN A 1 91 ? -4.222 17.169 39.183 1.00 61.06 91 GLN A C 1
ATOM 674 O O . GLN A 1 91 ? -3.782 16.182 39.767 1.00 61.06 91 GLN A O 1
ATOM 679 N N . LYS A 1 92 ? -5.475 17.256 38.747 1.00 67.19 92 LYS A N 1
ATOM 680 C CA . LYS A 1 92 ? -6.362 16.103 38.655 1.00 67.19 92 LYS A CA 1
ATOM 681 C C . LYS A 1 92 ? -5.943 15.262 37.456 1.00 67.19 92 LYS A C 1
ATOM 683 O O . LYS A 1 92 ? -5.679 15.818 36.391 1.00 67.19 92 LYS A O 1
ATOM 688 N N . THR A 1 93 ? -5.893 13.947 37.627 1.00 74.31 93 THR A N 1
ATOM 689 C CA . THR A 1 93 ? -5.552 13.026 36.537 1.00 74.31 93 THR A CA 1
ATOM 690 C C . THR A 1 93 ? -6.798 12.252 36.154 1.00 74.31 93 THR A C 1
ATOM 692 O O . THR A 1 93 ? -7.537 11.786 37.024 1.00 74.31 93 THR A O 1
ATOM 695 N N . ILE A 1 94 ? -7.052 12.135 34.854 1.00 76.50 94 ILE A N 1
ATOM 696 C CA . ILE A 1 94 ? -8.179 11.360 34.335 1.00 76.50 94 ILE A CA 1
ATOM 697 C C . ILE A 1 94 ? -7.864 9.882 34.545 1.00 76.50 94 ILE A C 1
ATOM 699 O O . ILE A 1 94 ? -6.827 9.393 34.103 1.00 76.50 94 ILE A O 1
ATOM 703 N N . SER A 1 95 ? -8.754 9.189 35.247 1.00 83.31 95 SER A N 1
ATOM 704 C CA . SER A 1 95 ? -8.613 7.769 35.580 1.00 83.31 95 SER A CA 1
ATOM 705 C C . SER A 1 95 ? -9.191 6.859 34.504 1.00 83.31 95 SER A C 1
ATOM 707 O O . SER A 1 95 ? -8.624 5.810 34.215 1.00 83.31 95 SER A O 1
ATOM 709 N N . HIS A 1 96 ? -10.312 7.265 33.910 1.00 85.31 96 HIS A N 1
ATOM 710 C CA . HIS A 1 96 ? -10.956 6.622 32.773 1.00 85.31 96 HIS A CA 1
ATOM 711 C C . HIS A 1 96 ? -12.024 7.550 32.188 1.00 85.31 96 HIS A C 1
ATOM 713 O O . HIS A 1 96 ? -12.415 8.541 32.808 1.00 85.31 96 HIS A O 1
ATOM 719 N N . VAL A 1 97 ? -12.509 7.225 30.992 1.00 89.75 97 VAL A N 1
ATOM 720 C CA . VAL A 1 97 ? -13.625 7.932 30.349 1.00 89.75 97 VAL A CA 1
ATOM 721 C C . VAL A 1 97 ? -14.795 6.979 30.205 1.00 89.75 97 VAL A C 1
ATOM 723 O O . VAL A 1 97 ? -14.647 5.880 29.668 1.00 89.75 97 VAL A O 1
ATOM 726 N N . VAL A 1 98 ? -15.968 7.397 30.663 1.00 93.81 98 VAL A N 1
ATOM 727 C CA . VAL A 1 98 ? -17.218 6.683 30.418 1.00 93.81 98 VAL A CA 1
ATOM 728 C C . VAL A 1 98 ? -17.838 7.230 29.142 1.00 93.81 98 VAL A C 1
ATOM 730 O O . VAL A 1 98 ? -18.103 8.428 29.038 1.00 93.81 98 VAL A O 1
ATOM 733 N N . ILE A 1 99 ? -18.068 6.352 28.167 1.00 94.94 99 ILE A N 1
ATOM 734 C CA . ILE A 1 99 ? -18.761 6.700 26.929 1.00 94.94 99 ILE A CA 1
ATOM 735 C C . ILE A 1 99 ? -20.006 5.837 26.745 1.00 94.94 99 ILE A C 1
ATOM 737 O O . ILE A 1 99 ? -19.966 4.612 26.874 1.00 94.94 99 ILE A O 1
ATOM 741 N N . GLY A 1 100 ? -21.128 6.475 26.435 1.00 96.62 100 GLY A N 1
ATOM 742 C CA . GLY A 1 100 ? -22.368 5.813 26.053 1.00 96.62 100 GLY A CA 1
ATOM 743 C C . GLY A 1 100 ? -22.506 5.802 24.538 1.00 96.62 100 GLY A C 1
ATOM 744 O O . GLY A 1 100 ? -22.443 6.855 23.909 1.00 96.62 100 GLY A O 1
ATOM 745 N N . LEU A 1 101 ? -22.712 4.628 23.948 1.00 97.19 101 LEU A N 1
ATOM 746 C CA . LEU A 1 101 ? -22.948 4.468 22.516 1.00 97.19 101 LEU A CA 1
ATOM 747 C C . LEU A 1 101 ? -24.324 3.868 22.262 1.00 97.19 101 LEU A C 1
ATOM 749 O O . LEU A 1 101 ? -24.715 2.893 22.909 1.00 97.19 101 LEU A O 1
ATOM 753 N N . LYS A 1 102 ? -25.043 4.414 21.279 1.00 97.06 102 LYS A N 1
ATOM 754 C CA . LYS A 1 102 ? -26.369 3.939 20.872 1.00 97.06 102 LYS A CA 1
ATOM 755 C C . LYS A 1 102 ? -26.446 3.655 19.376 1.00 97.06 102 LYS A C 1
ATOM 757 O O . LYS A 1 102 ? -25.957 4.411 18.543 1.00 97.06 102 LYS A O 1
ATOM 762 N N . THR A 1 103 ? -27.121 2.564 19.049 1.00 96.75 103 THR A N 1
ATOM 763 C CA . THR A 1 103 ? -27.445 2.121 17.689 1.00 96.75 103 THR A CA 1
ATOM 764 C C . THR A 1 103 ? -28.937 1.820 17.588 1.00 96.75 103 THR A C 1
ATOM 766 O O . THR A 1 103 ? -29.661 1.852 18.586 1.00 96.75 103 THR A O 1
ATOM 769 N N . SER A 1 104 ? -29.395 1.468 16.388 1.00 94.75 104 SER A N 1
ATOM 770 C CA . SER A 1 104 ? -30.779 1.027 16.159 1.00 94.75 104 SER A CA 1
ATOM 771 C C . SER A 1 104 ? -31.178 -0.244 16.923 1.00 94.75 104 SER A C 1
ATOM 773 O O . SER A 1 104 ? -32.366 -0.433 17.175 1.00 94.75 104 SER A O 1
ATOM 775 N N . LYS A 1 105 ? -30.228 -1.118 17.295 1.00 94.38 105 LYS A N 1
ATOM 776 C CA . LYS A 1 105 ? -30.529 -2.362 18.027 1.00 94.38 105 LYS A CA 1
ATOM 777 C C . LYS A 1 105 ? -30.375 -2.255 19.541 1.00 94.38 105 LYS A C 1
ATOM 779 O O . LYS A 1 105 ? -30.968 -3.052 20.261 1.00 94.38 105 LYS A O 1
ATOM 784 N N . GLY A 1 106 ? -29.585 -1.306 20.034 1.00 93.75 106 GLY A N 1
ATOM 785 C CA . GLY A 1 106 ? -29.347 -1.169 21.467 1.00 93.75 106 GLY A CA 1
ATOM 786 C C . GLY A 1 106 ? -28.310 -0.114 21.820 1.00 93.75 106 GLY A C 1
ATOM 787 O O . GLY A 1 106 ? -27.722 0.535 20.950 1.00 93.75 106 GLY A O 1
ATOM 788 N N . SER A 1 107 ? -28.085 0.047 23.119 1.00 95.75 107 SER A N 1
ATOM 789 C CA . SER A 1 107 ? -27.070 0.928 23.687 1.00 95.75 107 SER A CA 1
ATOM 790 C C . SER A 1 107 ? -26.075 0.148 24.539 1.00 95.75 107 SER A C 1
ATOM 792 O O . SER A 1 107 ? -26.379 -0.929 25.056 1.00 95.75 107 SER A O 1
ATOM 794 N N . LYS A 1 108 ? -24.865 0.687 24.677 1.00 96.19 108 LYS A N 1
ATOM 795 C CA . LYS A 1 108 ? -23.813 0.130 25.524 1.00 96.19 108 LYS A CA 1
ATOM 796 C C . LYS A 1 108 ? -22.990 1.265 26.120 1.00 96.19 108 LYS A C 1
ATOM 798 O O . LYS A 1 108 ? -22.593 2.173 25.397 1.00 96.19 108 LYS A O 1
ATOM 803 N N . GLN A 1 109 ? -22.730 1.193 27.420 1.00 96.00 109 GLN A N 1
ATOM 804 C CA . GLN A 1 109 ? -21.743 2.042 28.080 1.00 96.00 109 GLN A CA 1
ATOM 805 C C . GLN A 1 109 ? -20.395 1.323 28.112 1.00 96.00 109 GLN A C 1
ATOM 807 O O . GLN A 1 109 ? -20.328 0.114 28.358 1.00 96.00 109 GLN A O 1
ATOM 812 N N . LEU A 1 110 ? -19.330 2.065 27.838 1.00 93.06 110 LEU A N 1
ATOM 813 C CA . LEU A 1 110 ? -17.955 1.589 27.822 1.00 93.06 110 LEU A CA 1
ATOM 814 C C . LEU A 1 110 ? -17.133 2.434 28.789 1.00 93.06 110 LEU A C 1
ATOM 816 O O . LEU A 1 110 ? -17.298 3.650 28.856 1.00 93.06 110 LEU A O 1
ATOM 820 N N . LYS A 1 111 ? -16.229 1.771 29.507 1.00 92.19 111 LYS A N 1
ATOM 821 C CA . LYS A 1 111 ? -15.167 2.419 30.273 1.00 92.19 111 LYS A CA 1
ATOM 822 C C . LYS A 1 111 ? -13.886 2.320 29.459 1.00 92.19 111 LYS A C 1
ATOM 824 O O . LYS A 1 111 ? -13.453 1.214 29.141 1.00 92.19 111 LYS A O 1
ATOM 829 N N . LEU A 1 112 ? -13.342 3.466 29.084 1.00 89.81 112 LEU A N 1
ATOM 830 C CA . LEU A 1 112 ? -12.190 3.603 28.205 1.00 89.81 112 LEU A CA 1
ATOM 831 C C . LEU A 1 112 ? -10.971 4.077 28.989 1.00 89.81 112 LEU A C 1
ATOM 833 O O . LEU A 1 112 ? -11.098 4.826 29.958 1.00 89.81 112 LEU A O 1
ATOM 837 N N . ASP A 1 113 ? -9.798 3.648 28.536 1.00 87.38 113 ASP A N 1
ATOM 838 C CA . ASP A 1 113 ? -8.516 4.080 29.083 1.00 87.38 113 ASP A CA 1
ATOM 839 C C . ASP A 1 113 ? -8.320 5.604 28.918 1.00 87.38 113 ASP A C 1
ATOM 841 O O . ASP A 1 113 ? -8.761 6.160 27.904 1.00 87.38 113 ASP A O 1
ATOM 845 N N . PRO A 1 114 ? -7.654 6.294 29.865 1.00 85.38 114 PRO A N 1
ATOM 846 C CA . PRO A 1 114 ? -7.365 7.725 29.768 1.00 85.38 114 PRO A CA 1
ATOM 847 C C . PRO A 1 114 ? -6.702 8.152 28.460 1.00 85.38 114 PRO A C 1
ATOM 849 O O . PRO A 1 114 ? -7.000 9.234 27.966 1.00 85.38 114 PRO A O 1
ATOM 852 N N . THR A 1 115 ? -5.858 7.310 27.857 1.00 84.94 115 THR A N 1
ATOM 853 C CA . THR A 1 115 ? -5.192 7.626 26.578 1.00 84.94 115 THR A CA 1
ATOM 854 C C . THR A 1 115 ? -6.175 7.852 25.428 1.00 84.94 115 THR A C 1
ATOM 856 O O . THR A 1 115 ? -5.886 8.600 24.493 1.00 84.94 115 THR A O 1
ATOM 859 N N . ILE A 1 116 ? -7.369 7.259 25.502 1.00 87.69 116 ILE A N 1
ATOM 860 C CA . ILE A 1 116 ? -8.418 7.434 24.495 1.00 87.69 116 ILE A CA 1
ATOM 861 C C . ILE A 1 116 ? -9.067 8.822 24.623 1.00 87.69 116 ILE A C 1
ATOM 863 O O . ILE A 1 116 ? -9.552 9.370 23.632 1.00 87.69 116 ILE A O 1
ATOM 867 N N . TYR A 1 117 ? -9.029 9.438 25.809 1.00 86.06 117 TYR A N 1
ATOM 868 C CA . TYR A 1 117 ? -9.562 10.784 26.025 1.00 86.06 117 TYR A CA 1
ATOM 869 C C . TYR A 1 117 ? -8.879 11.832 25.145 1.00 86.06 117 TYR A C 1
ATOM 871 O O . TYR A 1 117 ? -9.552 12.658 24.527 1.00 86.06 117 TYR A O 1
ATOM 879 N N . ASP A 1 118 ? -7.553 11.758 25.026 1.00 84.50 118 ASP A N 1
ATOM 880 C CA . ASP A 1 118 ? -6.779 12.687 24.202 1.00 84.50 118 ASP A CA 1
ATOM 881 C C . ASP A 1 118 ? -7.173 12.572 22.722 1.00 84.50 118 ASP A C 1
ATOM 883 O O . ASP A 1 118 ? -7.289 13.577 22.015 1.00 84.50 118 ASP A O 1
ATOM 887 N N . ALA A 1 119 ? -7.448 11.349 22.251 1.00 87.88 119 ALA A N 1
ATOM 888 C CA . ALA A 1 119 ? -7.942 11.107 20.897 1.00 87.88 119 ALA A CA 1
ATOM 889 C C . ALA A 1 119 ? -9.350 11.690 20.689 1.00 87.88 119 ALA A C 1
ATOM 891 O O . ALA A 1 119 ? -9.604 12.330 19.668 1.00 87.88 119 ALA A O 1
ATOM 892 N N . ILE A 1 120 ? -10.241 11.535 21.672 1.00 89.88 120 ILE A N 1
ATOM 893 C CA . ILE A 1 120 ? -11.596 12.108 21.656 1.00 89.88 120 ILE A CA 1
ATOM 894 C C . ILE A 1 120 ? -11.540 13.641 21.590 1.00 89.88 120 ILE A C 1
ATOM 896 O O . ILE A 1 120 ? -12.257 14.248 20.790 1.00 89.88 120 ILE A O 1
ATOM 900 N N . MET A 1 121 ? -10.657 14.266 22.376 1.00 88.25 121 MET A N 1
ATOM 901 C CA . MET A 1 121 ? -10.440 15.716 22.347 1.00 88.25 121 MET A CA 1
ATOM 902 C C . MET A 1 121 ? -9.899 16.192 20.999 1.00 88.25 121 MET A C 1
ATOM 904 O O . MET A 1 121 ? -10.368 17.198 20.462 1.00 88.25 121 MET A O 1
ATOM 908 N N . LYS A 1 122 ? -8.931 15.466 20.432 1.00 89.44 122 LYS A N 1
ATOM 909 C CA . LYS A 1 122 ? -8.327 15.801 19.137 1.00 89.44 122 LYS A CA 1
ATOM 910 C C . LYS A 1 122 ? -9.337 15.731 17.989 1.00 89.44 122 LYS A C 1
ATOM 912 O O . LYS A 1 122 ? -9.334 16.606 17.127 1.00 89.44 122 LYS A O 1
ATOM 917 N N . GLU A 1 123 ? -10.206 14.724 18.005 1.00 89.56 123 GLU A N 1
ATOM 918 C CA . GLU A 1 123 ? -11.285 14.529 17.026 1.00 89.56 123 GLU A CA 1
ATOM 919 C C . GLU A 1 123 ? -12.510 15.429 17.291 1.00 89.56 123 GLU A C 1
ATOM 921 O O . GLU A 1 123 ? -13.465 15.404 16.516 1.00 89.56 123 GLU A O 1
ATOM 926 N N . LYS A 1 124 ? -12.488 16.238 18.367 1.00 91.19 124 LYS A N 1
ATOM 927 C CA . LYS A 1 124 ? -13.584 17.128 18.797 1.00 91.19 124 LYS A CA 1
ATOM 928 C C . LYS A 1 124 ? -14.928 16.404 18.910 1.00 91.19 124 LYS A C 1
ATOM 930 O O . LYS A 1 124 ? -15.965 16.920 18.502 1.00 91.19 124 LYS A O 1
ATOM 935 N N . ILE A 1 125 ? -14.895 15.191 19.450 1.00 93.19 125 ILE A N 1
ATOM 936 C CA . ILE A 1 125 ? -16.087 14.357 19.582 1.00 93.19 125 ILE A CA 1
ATOM 937 C C . ILE A 1 125 ? -16.983 14.902 20.688 1.00 93.19 125 ILE A C 1
ATOM 939 O O . ILE A 1 125 ? -16.534 15.188 21.798 1.00 93.19 125 ILE A O 1
ATOM 943 N N . SER A 1 126 ? -18.272 14.987 20.384 1.00 92.19 126 SER A N 1
ATOM 944 C CA . SER A 1 126 ? -19.304 15.485 21.281 1.00 92.19 126 SER A CA 1
ATOM 945 C C . SER A 1 126 ? -20.500 14.532 21.357 1.00 92.19 126 SER A C 1
ATOM 947 O O . SER A 1 126 ? -20.672 13.622 20.541 1.00 92.19 126 SER A O 1
ATOM 949 N N . VAL A 1 127 ? -21.353 14.736 22.363 1.00 94.38 127 VAL A N 1
ATOM 950 C CA . VAL A 1 127 ? -22.637 14.028 22.456 1.00 94.38 127 VAL A CA 1
ATOM 951 C C . VAL A 1 127 ? -23.494 14.400 21.244 1.00 94.38 127 VAL A C 1
ATOM 953 O O . VAL A 1 127 ? -23.646 15.580 20.923 1.00 94.38 127 VAL A O 1
ATOM 956 N N . GLY A 1 128 ? -24.050 13.388 20.581 1.00 92.69 128 GLY A N 1
ATOM 957 C CA . GLY A 1 128 ? -24.782 13.510 19.319 1.00 92.69 128 GLY A CA 1
ATOM 958 C C . GLY A 1 128 ? -23.966 13.137 18.079 1.00 92.69 128 GLY A C 1
ATOM 959 O O . GLY A 1 128 ? -24.548 12.986 17.007 1.00 92.69 128 GLY A O 1
ATOM 960 N N . ASP A 1 129 ? -22.655 12.920 18.198 1.00 95.00 129 ASP A N 1
ATOM 961 C CA . ASP A 1 129 ? -21.831 12.486 17.066 1.00 95.00 129 ASP A CA 1
ATOM 962 C C . ASP A 1 129 ? -21.874 10.967 16.875 1.00 95.00 129 ASP A C 1
ATOM 964 O O . ASP A 1 129 ? -21.864 10.199 17.840 1.00 95.00 129 ASP A O 1
ATOM 968 N N . VAL A 1 130 ? -21.876 10.514 15.623 1.00 95.81 130 VAL A N 1
ATOM 969 C CA . VAL A 1 130 ? -21.617 9.114 15.284 1.00 95.81 130 VAL A CA 1
ATOM 970 C C . VAL A 1 130 ? -20.116 8.898 15.268 1.00 95.81 130 VAL A C 1
ATOM 972 O O . VAL A 1 130 ? -19.383 9.575 14.543 1.00 95.81 130 VAL A O 1
ATOM 975 N N . ILE A 1 131 ? -19.660 7.932 16.057 1.00 95.56 131 ILE A N 1
ATOM 976 C CA . ILE A 1 131 ? -18.240 7.632 16.194 1.00 95.56 131 ILE A CA 1
ATOM 977 C C . ILE A 1 131 ? -17.961 6.147 16.028 1.00 95.56 131 ILE A C 1
ATOM 979 O O . ILE A 1 131 ? -18.838 5.288 16.167 1.00 95.56 131 ILE A O 1
ATOM 983 N N . TYR A 1 132 ? -16.697 5.868 15.751 1.00 92.75 132 TYR A N 1
ATOM 984 C CA . TYR A 1 132 ? -16.138 4.534 15.645 1.00 92.75 132 TYR A CA 1
ATOM 985 C C . TYR A 1 132 ? -14.911 4.436 16.557 1.00 92.75 132 TYR A C 1
ATOM 987 O O . TYR A 1 132 ? -14.031 5.295 16.487 1.00 92.75 132 TYR A O 1
ATOM 995 N N . ILE A 1 133 ? -14.846 3.388 17.381 1.00 93.38 133 ILE A N 1
ATOM 996 C CA . ILE A 1 133 ? -13.726 3.087 18.282 1.00 93.38 133 ILE A CA 1
ATOM 997 C C . ILE A 1 133 ? -13.194 1.691 17.961 1.00 93.38 133 ILE A C 1
ATOM 999 O O . ILE A 1 133 ? -13.937 0.706 18.002 1.00 93.38 133 ILE A O 1
ATOM 1003 N N . GLU A 1 134 ? -11.903 1.595 17.661 1.00 91.00 134 GLU A N 1
ATOM 1004 C CA . GLU A 1 134 ? -11.211 0.320 17.486 1.00 91.00 134 GLU A CA 1
ATOM 1005 C C . GLU A 1 134 ? -10.769 -0.245 18.844 1.00 91.00 134 GLU A C 1
ATOM 1007 O O . GLU A 1 134 ? -10.027 0.401 19.582 1.00 91.00 134 GLU A O 1
ATOM 1012 N N . SER A 1 135 ? -11.184 -1.476 19.157 1.00 86.19 135 SER A N 1
ATOM 1013 C CA . SER A 1 135 ? -10.937 -2.090 20.472 1.00 86.19 135 SER A CA 1
ATOM 1014 C C . SER A 1 135 ? -9.456 -2.374 20.740 1.00 86.19 135 SER A C 1
ATOM 1016 O O . SER A 1 135 ? -9.018 -2.311 21.882 1.00 86.19 135 SER A O 1
ATOM 1018 N N . SER A 1 136 ? -8.688 -2.703 19.697 1.00 82.19 136 SER A N 1
ATOM 1019 C CA . SER A 1 136 ? -7.274 -3.086 19.796 1.00 82.19 136 SER A CA 1
ATOM 1020 C C . SER A 1 136 ? -6.328 -1.900 19.942 1.00 82.19 136 SER A C 1
ATOM 1022 O O . SER A 1 136 ? -5.376 -1.974 20.709 1.00 82.19 136 SER A O 1
ATOM 1024 N N . SER A 1 137 ? -6.559 -0.827 19.183 1.00 82.62 137 SER A N 1
ATOM 1025 C CA . SER A 1 137 ? -5.651 0.326 19.130 1.00 82.62 137 SER A CA 1
ATOM 1026 C C . SER A 1 137 ? -6.113 1.508 19.977 1.00 82.62 137 SER A C 1
ATOM 1028 O O . SER A 1 137 ? -5.339 2.438 20.180 1.00 82.62 137 SER A O 1
ATOM 1030 N N . GLY A 1 138 ? -7.376 1.519 20.419 1.00 83.62 138 GLY A N 1
ATOM 1031 C CA . GLY A 1 138 ? -7.988 2.690 21.045 1.00 83.62 138 GLY A CA 1
ATOM 1032 C C . GLY A 1 138 ? -8.208 3.854 20.073 1.00 83.62 138 GLY A C 1
ATOM 1033 O O . GLY A 1 138 ? -8.586 4.941 20.502 1.00 83.62 138 GLY A O 1
ATOM 1034 N N . ALA A 1 139 ? -7.987 3.652 18.767 1.00 87.69 139 ALA A N 1
ATOM 1035 C CA . ALA A 1 139 ? -8.192 4.690 17.768 1.00 87.69 139 ALA A CA 1
ATOM 1036 C C . ALA A 1 139 ? -9.680 5.043 17.662 1.00 87.69 139 ALA A C 1
ATOM 1038 O O . ALA A 1 139 ? -10.525 4.173 17.428 1.00 87.69 139 ALA A O 1
ATOM 1039 N N . VAL A 1 140 ? -9.975 6.335 17.785 1.00 92.12 140 VAL A N 1
ATOM 1040 C CA . VAL A 1 140 ? -11.323 6.893 17.671 1.00 92.12 140 VAL A CA 1
ATOM 1041 C C . VAL A 1 140 ? -11.409 7.747 16.414 1.00 92.12 140 VAL A C 1
ATOM 1043 O O . VAL A 1 140 ? -10.457 8.451 16.083 1.00 92.12 140 VAL A O 1
ATOM 1046 N N . LYS A 1 141 ? -12.535 7.676 15.704 1.00 92.75 141 LYS A N 1
ATOM 1047 C CA . LYS A 1 141 ? -12.838 8.539 14.555 1.00 92.75 141 LYS A CA 1
ATOM 1048 C C . LYS A 1 141 ? -14.254 9.089 14.652 1.00 92.75 141 LYS A C 1
ATOM 1050 O O . LYS A 1 141 ? -15.189 8.318 14.906 1.00 92.75 141 LYS A O 1
ATOM 1055 N N . ARG A 1 142 ? -14.412 10.389 14.390 1.00 94.00 142 ARG A N 1
ATOM 1056 C CA . ARG A 1 142 ? -15.723 11.025 14.194 1.00 94.00 142 ARG A CA 1
ATOM 1057 C C . ARG A 1 142 ? -16.205 10.748 12.767 1.00 94.00 142 ARG A C 1
ATOM 1059 O O . ARG A 1 142 ? -15.488 11.023 11.812 1.00 94.00 142 ARG A O 1
ATOM 1066 N N . VAL A 1 143 ? -17.394 10.163 12.626 1.00 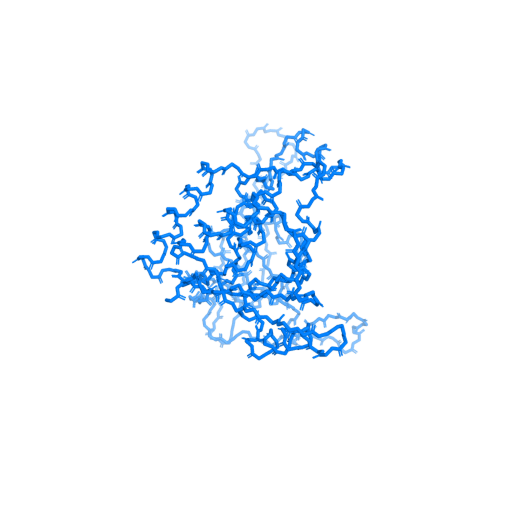92.75 143 VAL A N 1
ATOM 1067 C CA . VAL A 1 143 ? -18.018 9.885 11.318 1.00 92.75 143 VAL A CA 1
ATOM 1068 C C . VAL A 1 143 ? -18.865 11.070 10.863 1.00 92.75 143 VAL A C 1
ATOM 1070 O O . VAL A 1 143 ? -18.867 11.392 9.686 1.00 92.75 143 VAL A O 1
ATOM 1073 N N . GLY A 1 144 ? -19.568 11.718 11.790 1.00 92.12 144 GLY A N 1
ATOM 1074 C CA . GLY A 1 144 ? -20.412 12.872 11.495 1.00 92.12 144 GLY A CA 1
ATOM 1075 C C . GLY A 1 144 ? -21.406 13.148 12.615 1.00 92.12 144 GLY A C 1
ATOM 1076 O O . GLY A 1 144 ? -21.430 12.439 13.628 1.00 92.12 144 GLY A O 1
ATOM 1077 N N . ARG A 1 145 ? -22.241 14.166 12.427 1.00 92.12 145 ARG A N 1
ATOM 1078 C CA . ARG A 1 145 ? -23.304 14.529 13.366 1.00 92.12 145 ARG A CA 1
ATOM 1079 C C . ARG A 1 145 ? -24.528 13.657 13.125 1.00 92.12 145 ARG A C 1
ATOM 1081 O O . ARG A 1 145 ? -24.904 13.429 11.983 1.00 92.12 145 ARG A O 1
ATOM 1088 N N . HIS A 1 146 ? -25.178 13.148 14.166 1.00 92.44 146 HIS A N 1
ATOM 1089 C CA . HIS A 1 146 ? -26.390 12.362 13.952 1.00 92.44 146 HIS A CA 1
ATOM 1090 C C . HIS A 1 146 ? -27.563 13.247 13.491 1.00 92.44 146 HIS A C 1
ATOM 1092 O O . HIS A 1 146 ? -27.845 14.256 14.130 1.00 92.44 146 HIS A O 1
ATOM 1098 N N . ASP A 1 147 ? -28.294 12.825 12.452 1.00 87.75 147 ASP A N 1
ATOM 1099 C CA . ASP A 1 147 ? -29.427 13.562 11.853 1.00 87.75 147 ASP A CA 1
ATOM 1100 C C . ASP A 1 147 ? -30.464 14.088 12.863 1.00 87.75 147 ASP A C 1
ATOM 1102 O O . ASP A 1 147 ? -31.023 15.163 12.676 1.00 87.75 147 ASP A O 1
ATOM 1106 N N . ALA A 1 148 ? -30.726 13.365 13.961 1.00 84.81 148 ALA A N 1
ATOM 1107 C CA . ALA A 1 148 ? -31.683 13.812 14.983 1.00 84.81 148 ALA A CA 1
ATOM 1108 C C . ALA A 1 148 ? -31.229 15.071 15.750 1.00 84.81 148 ALA A C 1
ATOM 1110 O O . ALA A 1 148 ? -32.028 15.680 16.459 1.00 84.81 148 ALA A O 1
ATOM 1111 N N . TYR A 1 149 ? -29.953 15.433 15.624 1.00 79.06 149 TYR A N 1
ATOM 1112 C CA . TYR A 1 149 ? -29.340 16.626 16.199 1.00 79.06 149 TYR A CA 1
ATOM 1113 C C . TYR A 1 149 ? -29.132 17.732 15.152 1.00 79.06 149 TYR A C 1
ATOM 1115 O O . TYR A 1 149 ? -28.476 18.725 15.456 1.00 79.06 149 TYR A O 1
ATOM 1123 N N . ALA A 1 150 ? -29.677 17.585 13.938 1.00 74.00 150 ALA A N 1
ATOM 1124 C CA . ALA A 1 150 ? -29.742 18.670 12.967 1.00 74.00 150 ALA A CA 1
ATOM 1125 C C . ALA A 1 150 ? -30.729 19.737 13.464 1.00 74.00 150 ALA A C 1
ATOM 1127 O O . ALA A 1 150 ? -31.937 19.502 13.536 1.00 74.00 150 ALA A O 1
ATOM 1128 N N . HIS A 1 151 ? -30.221 20.909 13.842 1.00 68.44 151 HIS A N 1
ATOM 1129 C CA . HIS A 1 151 ? -31.061 22.059 14.159 1.00 68.44 151 HIS A CA 1
ATOM 1130 C C . HIS A 1 151 ? -31.345 22.856 12.880 1.00 68.44 151 HIS A C 1
ATOM 1132 O O . HIS A 1 151 ? -30.430 23.156 12.122 1.00 68.44 151 HIS A O 1
ATOM 1138 N N . GLU A 1 152 ? -32.599 23.268 12.660 1.00 55.81 152 GLU A N 1
ATOM 1139 C CA . GLU A 1 152 ? -33.006 24.051 11.473 1.00 55.81 152 GLU A CA 1
ATOM 1140 C C . GLU A 1 152 ? -32.301 25.421 11.348 1.00 55.81 152 GLU A C 1
ATOM 1142 O O . GLU A 1 152 ? -32.369 26.054 10.298 1.00 55.81 152 GLU A O 1
ATOM 1147 N N . PHE A 1 153 ? -31.624 25.882 12.406 1.00 55.91 153 PHE A N 1
ATOM 1148 C CA . PHE A 1 153 ? -30.945 27.181 12.479 1.00 55.91 153 PHE A CA 1
ATOM 1149 C C . PHE A 1 153 ? -29.418 27.077 12.539 1.00 55.91 153 PHE A C 1
ATOM 1151 O O . PHE A 1 153 ? -28.754 28.094 12.753 1.00 55.91 153 PHE A O 1
ATOM 1158 N N . ASP A 1 154 ? -28.862 25.875 12.388 1.00 59.59 154 ASP A N 1
ATOM 1159 C CA . ASP A 1 154 ? -27.419 25.688 12.410 1.00 59.59 154 ASP A CA 1
ATOM 1160 C C . ASP A 1 154 ? -26.819 26.083 11.053 1.00 59.59 154 ASP A C 1
ATOM 1162 O O . ASP A 1 154 ? -27.148 25.511 10.014 1.00 59.59 154 ASP A O 1
ATOM 1166 N N . LEU A 1 155 ? -25.983 27.125 11.050 1.00 62.56 155 LEU A N 1
ATOM 1167 C CA . LEU A 1 155 ? -25.257 27.589 9.860 1.00 62.56 155 LEU A CA 1
ATOM 1168 C C . LEU A 1 155 ? -23.973 26.772 9.629 1.00 62.56 155 LEU A C 1
ATOM 1170 O O . LEU A 1 155 ? -23.209 27.075 8.707 1.00 62.56 155 LEU A O 1
ATOM 1174 N N . GLU A 1 156 ? -23.706 25.774 10.473 1.00 66.88 156 GLU A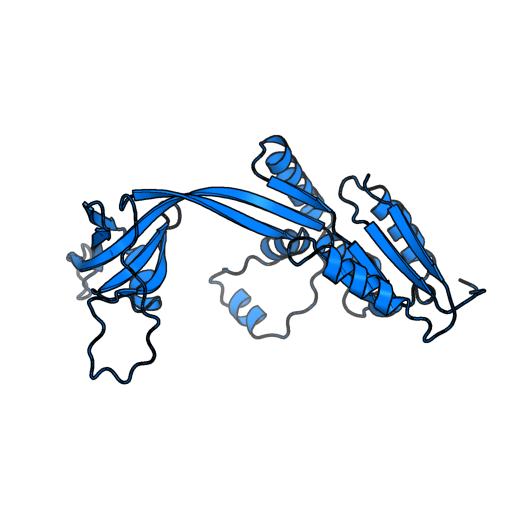 N 1
ATOM 1175 C CA . GLU A 1 156 ? -22.534 24.919 10.376 1.00 66.88 156 GLU A CA 1
ATOM 1176 C C . GLU A 1 156 ? -22.699 23.863 9.274 1.00 66.88 156 GLU A C 1
ATOM 1178 O O . GLU A 1 156 ? -23.693 23.146 9.178 1.00 66.88 156 GLU A O 1
ATOM 1183 N N . ALA A 1 157 ? -21.686 23.758 8.411 1.00 68.56 157 ALA A N 1
ATOM 1184 C CA . ALA A 1 157 ? -21.601 22.733 7.377 1.00 68.56 157 ALA A CA 1
ATOM 1185 C C . ALA A 1 157 ? -21.130 21.400 7.987 1.00 68.56 157 ALA A C 1
ATOM 1187 O O . ALA A 1 157 ? -20.038 20.920 7.676 1.00 68.56 157 ALA A O 1
ATOM 1188 N N . GLU A 1 158 ? -21.913 20.830 8.905 1.00 75.31 158 GLU A N 1
ATOM 1189 C CA . GLU A 1 158 ? -21.632 19.503 9.452 1.00 75.31 158 GLU A CA 1
ATOM 1190 C C . GLU A 1 158 ? -22.099 18.396 8.494 1.00 75.31 158 GLU A C 1
ATOM 1192 O O . GLU A 1 158 ? -23.143 18.487 7.847 1.00 75.31 158 GLU A O 1
ATOM 1197 N N . GLU A 1 159 ? -21.314 17.321 8.399 1.00 85.12 159 GLU A N 1
ATOM 1198 C CA . GLU A 1 159 ? -21.729 16.110 7.693 1.00 85.12 159 GLU A CA 1
ATOM 1199 C C . GLU A 1 159 ? -22.691 15.322 8.589 1.00 85.12 159 GLU A C 1
ATOM 1201 O O . GLU A 1 159 ? -22.290 14.742 9.603 1.00 85.12 159 GLU A O 1
ATOM 1206 N N . TYR A 1 160 ? -23.974 15.337 8.225 1.00 87.56 160 TYR A N 1
ATOM 1207 C CA . TYR A 1 160 ? -25.021 14.613 8.936 1.00 87.56 160 TYR A CA 1
ATOM 1208 C C . TYR A 1 160 ? -25.101 13.159 8.477 1.00 87.56 160 TYR A C 1
ATOM 1210 O O . TYR A 1 160 ? -25.093 12.859 7.279 1.00 87.56 160 TYR A O 1
ATOM 1218 N N . VAL A 1 161 ? -25.151 12.250 9.448 1.00 93.19 161 VAL A N 1
ATOM 1219 C CA . VAL A 1 161 ? -25.132 10.808 9.225 1.00 93.19 161 VAL A CA 1
ATOM 1220 C C . VAL A 1 161 ? -26.249 10.082 9.991 1.00 93.19 161 VAL A C 1
ATOM 1222 O O . VAL A 1 161 ? -26.559 10.387 11.156 1.00 93.19 161 VAL A O 1
ATOM 1225 N N . PRO A 1 162 ? -26.835 9.035 9.378 1.00 93.75 162 PRO A N 1
ATOM 1226 C CA . PRO A 1 162 ? -27.920 8.289 9.990 1.00 93.75 162 PRO A CA 1
ATOM 1227 C C . PRO A 1 162 ? -27.430 7.427 11.155 1.00 93.75 162 PRO A C 1
ATOM 1229 O O . PRO A 1 162 ? -26.252 7.085 11.279 1.00 93.75 162 PRO A O 1
ATOM 1232 N N . MET A 1 163 ? -28.373 7.001 11.997 1.00 93.62 163 MET A N 1
ATOM 1233 C CA . MET A 1 163 ? -28.070 6.105 13.112 1.00 93.62 163 MET A CA 1
ATOM 1234 C C . MET A 1 163 ? -27.477 4.776 12.605 1.00 93.62 163 MET A C 1
ATOM 1236 O O . MET A 1 163 ? -28.084 4.124 11.744 1.00 93.62 163 MET A O 1
ATOM 1240 N N . PRO A 1 164 ? -26.354 4.307 13.182 1.00 94.62 164 PRO A N 1
ATOM 1241 C CA . PRO A 1 164 ? -25.774 3.029 12.806 1.00 94.62 164 PRO A CA 1
ATOM 1242 C C . PRO A 1 164 ? -26.738 1.847 12.974 1.00 94.62 164 PRO A C 1
ATOM 1244 O O . PRO A 1 164 ? -27.480 1.714 13.962 1.00 94.62 164 PRO A O 1
ATOM 1247 N N . LYS A 1 165 ? -26.705 0.954 11.983 1.00 93.06 165 LYS A N 1
ATOM 1248 C CA . LYS A 1 165 ? -27.466 -0.298 11.975 1.00 93.06 165 LYS A CA 1
ATOM 1249 C C . LYS A 1 165 ? -26.678 -1.419 12.642 1.00 93.06 165 LYS A C 1
ATOM 1251 O O . LYS A 1 165 ? -25.460 -1.500 12.496 1.00 93.06 165 LYS A O 1
ATOM 1256 N N . GLY A 1 166 ? -27.394 -2.331 13.294 1.00 92.94 166 GLY A N 1
ATOM 1257 C CA . GLY A 1 166 ? -26.774 -3.471 13.966 1.00 92.94 166 GLY A CA 1
ATOM 1258 C C . GLY A 1 166 ? -26.413 -3.175 15.415 1.00 92.94 166 GLY A C 1
ATOM 1259 O O . GLY A 1 166 ? -26.912 -2.218 15.996 1.00 92.94 166 GLY A O 1
ATOM 1260 N N . ASP A 1 167 ? -25.600 -4.053 15.990 1.00 95.31 167 ASP A N 1
ATOM 1261 C CA . ASP A 1 167 ? -25.169 -3.983 17.382 1.00 95.31 167 ASP A CA 1
ATOM 1262 C C . ASP A 1 167 ? -24.037 -2.963 17.559 1.00 95.31 167 ASP A C 1
ATOM 1264 O O . ASP A 1 167 ? -23.242 -2.742 16.642 1.00 95.31 167 ASP A O 1
ATOM 1268 N N . VAL A 1 168 ? -23.947 -2.365 18.754 1.00 95.50 168 VAL A N 1
ATOM 1269 C CA . VAL A 1 168 ? -22.888 -1.396 19.094 1.00 95.50 168 VAL A CA 1
ATOM 1270 C C . VAL A 1 168 ? -21.504 -2.027 18.933 1.00 95.50 168 VAL A C 1
ATOM 1272 O O . VAL A 1 168 ? -20.600 -1.406 18.391 1.00 95.50 168 VAL A O 1
ATOM 1275 N N . HIS A 1 169 ? -21.342 -3.267 19.402 1.00 95.31 169 HIS A N 1
ATOM 1276 C CA . HIS A 1 169 ? -20.113 -4.037 19.248 1.00 95.31 169 HIS A CA 1
ATOM 1277 C C . HIS A 1 169 ? -20.242 -4.967 18.047 1.00 95.31 169 HIS A C 1
ATOM 1279 O O . HIS A 1 169 ? -21.133 -5.821 18.023 1.00 95.31 169 HIS A O 1
ATOM 1285 N N . LYS A 1 170 ? -19.348 -4.830 17.070 1.00 92.69 170 LYS A N 1
ATOM 1286 C CA . LYS A 1 170 ? -19.356 -5.668 15.869 1.00 92.69 170 LYS A CA 1
ATOM 1287 C C . LYS A 1 170 ? -17.946 -5.950 15.368 1.00 92.69 170 LYS A C 1
ATOM 1289 O O . LYS A 1 170 ? -17.000 -5.226 15.659 1.00 92.69 170 LYS A O 1
ATOM 1294 N N . LYS A 1 171 ? -17.822 -7.020 14.584 1.00 91.81 171 LYS A N 1
ATOM 1295 C CA . LYS A 1 171 ? -16.611 -7.329 13.822 1.00 91.81 171 LYS A CA 1
ATOM 1296 C C . LYS A 1 171 ? -16.726 -6.685 12.451 1.00 91.81 171 LYS A C 1
ATOM 1298 O O . LYS A 1 171 ? -17.712 -6.919 11.751 1.00 91.81 171 LYS A O 1
ATOM 1303 N N . ARG A 1 172 ? -15.745 -5.867 12.081 1.00 87.00 172 ARG A N 1
ATOM 1304 C CA . ARG A 1 172 ? -15.677 -5.213 10.775 1.00 87.00 172 ARG A CA 1
ATOM 1305 C C . ARG A 1 172 ? -14.465 -5.738 10.024 1.00 87.00 172 ARG A C 1
ATOM 1307 O O . ARG A 1 172 ? -13.346 -5.648 10.519 1.00 87.00 172 ARG A O 1
ATOM 1314 N N . GLU A 1 173 ? -14.699 -6.278 8.836 1.00 87.25 173 GLU A N 1
ATOM 1315 C CA . GLU A 1 173 ? -13.621 -6.577 7.898 1.00 87.25 173 GLU A CA 1
ATOM 1316 C C . GLU A 1 173 ? -13.129 -5.258 7.299 1.00 87.25 173 GLU A C 1
ATOM 1318 O O . GLU A 1 173 ? -13.905 -4.477 6.737 1.00 87.25 173 GLU A O 1
ATOM 1323 N N . ILE A 1 174 ? -11.846 -4.982 7.486 1.00 85.94 174 ILE A N 1
ATOM 1324 C CA . ILE A 1 174 ? -11.150 -3.836 6.927 1.00 85.94 174 ILE A CA 1
ATOM 1325 C C . ILE A 1 174 ? -10.192 -4.382 5.882 1.00 85.94 174 ILE A C 1
ATOM 1327 O O . ILE A 1 174 ? -9.323 -5.200 6.176 1.00 85.94 174 ILE A O 1
ATOM 1331 N N . VAL A 1 175 ? -10.372 -3.911 4.654 1.00 90.38 175 VAL A N 1
ATOM 1332 C CA . VAL A 1 175 ? -9.462 -4.195 3.552 1.00 90.38 175 VAL A CA 1
ATOM 1333 C C . VAL A 1 175 ? -8.580 -2.972 3.365 1.00 90.38 175 VAL A C 1
ATOM 1335 O O . VAL A 1 175 ? -9.095 -1.867 3.186 1.00 90.38 175 VAL A O 1
ATOM 1338 N N . GLN A 1 176 ? -7.270 -3.168 3.439 1.00 90.31 176 GLN A N 1
ATOM 1339 C CA . GLN A 1 176 ? -6.280 -2.128 3.193 1.00 90.31 176 GLN A CA 1
ATOM 1340 C C . GLN A 1 176 ? -5.417 -2.537 2.009 1.00 90.31 176 GLN A C 1
ATOM 1342 O O . GLN A 1 176 ? -4.813 -3.607 2.012 1.00 90.31 176 GLN A O 1
ATOM 1347 N N . ASP A 1 177 ? -5.365 -1.673 1.005 1.00 92.50 177 ASP A N 1
ATOM 1348 C CA . ASP A 1 177 ? -4.465 -1.825 -0.126 1.00 92.50 177 ASP A CA 1
ATOM 1349 C C . ASP A 1 177 ? -3.204 -0.996 0.169 1.00 92.50 177 ASP A C 1
ATOM 1351 O O . ASP A 1 177 ? -3.283 0.221 0.343 1.00 92.50 177 ASP A O 1
ATOM 1355 N N . VAL A 1 178 ? -2.049 -1.655 0.270 1.00 94.00 178 VAL A N 1
ATOM 1356 C CA . VAL A 1 178 ? -0.741 -1.022 0.524 1.00 94.00 178 VAL A CA 1
ATOM 1357 C C . VAL A 1 178 ? 0.272 -1.493 -0.510 1.00 94.00 178 VAL A C 1
ATOM 1359 O O . VAL A 1 178 ? 0.181 -2.621 -0.989 1.00 94.00 178 VAL A O 1
ATOM 1362 N N . THR A 1 179 ? 1.257 -0.675 -0.872 1.00 95.75 179 THR A N 1
ATOM 1363 C CA . THR A 1 179 ? 2.354 -1.137 -1.737 1.00 95.75 179 THR A CA 1
ATOM 1364 C C . THR A 1 179 ? 3.513 -1.685 -0.911 1.00 95.75 179 THR A C 1
ATOM 1366 O O . THR A 1 179 ? 3.689 -1.346 0.262 1.00 95.75 179 THR A O 1
ATOM 1369 N N . LEU A 1 180 ? 4.372 -2.505 -1.524 1.00 94.81 180 LEU A N 1
ATOM 1370 C CA . LEU A 1 180 ? 5.607 -2.929 -0.856 1.00 94.81 180 LEU A CA 1
ATOM 1371 C C . LEU A 1 180 ? 6.534 -1.742 -0.564 1.00 94.81 180 LEU A C 1
ATOM 1373 O O . LEU A 1 180 ? 7.316 -1.800 0.380 1.00 94.81 180 LEU A O 1
ATOM 1377 N N . HIS A 1 181 ? 6.440 -0.667 -1.349 1.00 94.56 181 HIS A N 1
ATOM 1378 C CA . HIS A 1 181 ? 7.179 0.562 -1.082 1.00 94.56 181 HIS A CA 1
ATOM 1379 C C . HIS A 1 181 ? 6.700 1.253 0.198 1.00 94.56 181 HIS A C 1
ATOM 1381 O O . HIS A 1 181 ? 7.536 1.716 0.970 1.00 94.56 181 HIS A O 1
ATOM 1387 N N . ASP A 1 182 ? 5.391 1.280 0.457 1.00 92.62 182 ASP A N 1
ATOM 1388 C CA . ASP A 1 182 ? 4.843 1.877 1.681 1.00 92.62 182 ASP A CA 1
ATOM 1389 C C . ASP A 1 182 ? 5.339 1.126 2.923 1.00 92.62 182 ASP A C 1
ATOM 1391 O O . ASP A 1 182 ? 5.750 1.746 3.905 1.00 92.62 182 ASP A O 1
ATOM 1395 N N . LEU A 1 183 ? 5.398 -0.210 2.847 1.00 91.62 183 LEU A N 1
ATOM 1396 C CA . LEU A 1 183 ? 5.977 -1.051 3.898 1.00 91.62 183 LEU A CA 1
ATOM 1397 C C . LEU A 1 183 ? 7.482 -0.806 4.064 1.00 91.62 183 LEU A C 1
ATOM 1399 O O . LEU A 1 183 ? 7.957 -0.665 5.193 1.00 91.62 183 LEU A O 1
ATOM 1403 N N . ASP A 1 184 ? 8.231 -0.726 2.960 1.00 91.69 184 ASP A N 1
ATOM 1404 C CA . ASP A 1 184 ? 9.662 -0.411 2.981 1.00 91.69 184 ASP A CA 1
ATOM 1405 C C . ASP A 1 184 ? 9.918 0.948 3.669 1.00 91.69 184 ASP A C 1
ATOM 1407 O O . ASP A 1 184 ? 10.792 1.055 4.534 1.00 91.69 184 ASP A O 1
ATOM 1411 N N . MET A 1 185 ? 9.133 1.976 3.335 1.00 88.12 185 MET A N 1
ATOM 1412 C CA . MET A 1 185 ? 9.271 3.330 3.881 1.00 88.12 185 MET A CA 1
ATOM 1413 C C . MET A 1 185 ? 8.868 3.422 5.354 1.00 88.12 185 MET A C 1
ATOM 1415 O O . MET A 1 185 ? 9.599 4.031 6.140 1.00 88.12 185 MET A O 1
ATOM 1419 N N . ALA A 1 186 ? 7.755 2.793 5.741 1.00 84.88 186 ALA A N 1
ATOM 1420 C CA . ALA A 1 186 ? 7.270 2.795 7.121 1.00 84.88 186 ALA A CA 1
ATOM 1421 C C . ALA A 1 186 ? 8.277 2.162 8.097 1.00 84.88 186 ALA A C 1
ATOM 1423 O O . ALA A 1 186 ? 8.416 2.624 9.229 1.00 84.88 186 ALA A O 1
ATOM 1424 N N . ASN A 1 187 ? 9.017 1.140 7.652 1.00 83.50 187 ASN A N 1
ATOM 1425 C CA . ASN A 1 187 ? 10.033 0.477 8.472 1.00 83.50 187 ASN A CA 1
ATOM 1426 C C . ASN A 1 187 ? 11.410 1.163 8.407 1.00 83.50 187 ASN A C 1
ATOM 1428 O O . ASN A 1 187 ? 12.169 1.097 9.371 1.00 83.50 187 ASN A O 1
ATOM 1432 N N . ALA A 1 188 ? 11.754 1.823 7.295 1.00 80.12 188 ALA A N 1
ATOM 1433 C CA . ALA A 1 188 ? 13.024 2.542 7.153 1.00 80.12 188 ALA A CA 1
ATOM 1434 C C . ALA A 1 188 ? 13.039 3.893 7.890 1.00 80.12 188 ALA A C 1
ATOM 1436 O O . ALA A 1 188 ? 14.090 4.320 8.368 1.00 80.12 188 ALA A O 1
AT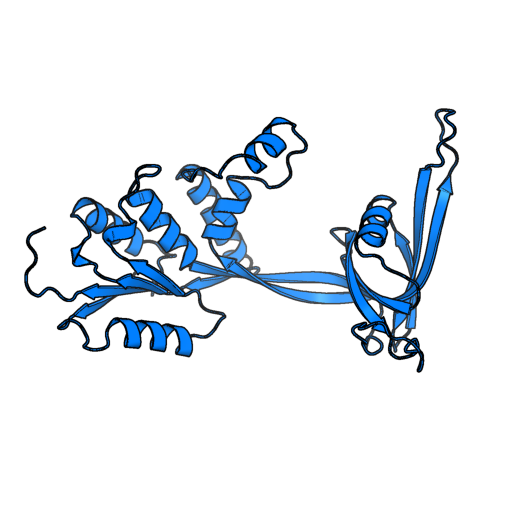OM 1437 N N . LYS A 1 189 ? 11.887 4.568 7.980 1.00 69.12 189 LYS A N 1
ATOM 1438 C CA . LYS A 1 189 ? 11.694 5.811 8.738 1.00 69.12 189 LYS A CA 1
ATOM 1439 C C . LYS A 1 189 ? 10.458 5.659 9.629 1.00 69.12 189 LYS A C 1
ATOM 1441 O O . LYS A 1 189 ? 9.379 6.083 9.214 1.00 69.12 189 LYS A O 1
ATOM 1446 N N . PRO A 1 190 ? 10.577 5.077 10.835 1.00 59.78 190 PRO A N 1
ATOM 1447 C CA . PRO A 1 190 ? 9.448 5.016 11.753 1.00 59.78 190 PRO A CA 1
ATOM 1448 C C . PRO A 1 190 ? 8.997 6.443 12.094 1.00 59.78 190 PRO A C 1
ATOM 1450 O O . PRO A 1 190 ? 9.686 7.197 12.785 1.00 59.78 190 PRO A O 1
ATOM 1453 N N . VAL A 1 191 ? 7.844 6.842 11.559 1.00 50.09 191 VAL A N 1
ATOM 1454 C CA . VAL A 1 191 ? 7.216 8.133 11.848 1.00 50.09 191 VAL A CA 1
ATOM 1455 C C . VAL A 1 191 ? 6.667 8.046 13.270 1.00 50.09 191 VAL A C 1
ATOM 1457 O O . VAL A 1 191 ? 5.612 7.458 13.484 1.00 50.09 191 VAL A O 1
ATOM 1460 N N . GLY A 1 192 ? 7.398 8.564 14.261 1.00 51.22 192 GLY A N 1
ATOM 1461 C CA . GLY A 1 192 ? 6.928 8.518 15.653 1.00 51.22 192 GLY A CA 1
ATOM 1462 C C . GLY A 1 192 ? 7.978 8.572 16.759 1.00 51.22 192 GLY A C 1
ATOM 1463 O O . GLY A 1 192 ? 7.604 8.492 17.925 1.00 51.22 192 GLY A O 1
ATOM 1464 N N . GLY A 1 193 ? 9.270 8.721 16.450 1.00 46.91 193 GLY A N 1
ATOM 1465 C CA . GLY A 1 193 ? 10.260 9.009 17.491 1.00 46.91 193 GLY A CA 1
ATOM 1466 C C . GLY A 1 193 ? 9.963 10.356 18.161 1.00 46.91 193 GLY A C 1
ATOM 1467 O O . GLY A 1 193 ? 9.935 11.381 17.479 1.00 46.91 193 GLY A O 1
ATOM 1468 N N . GLN A 1 194 ? 9.763 10.360 19.483 1.00 51.16 194 GLN A N 1
ATOM 1469 C CA . GLN A 1 194 ? 9.648 11.568 20.322 1.00 51.16 194 GLN A CA 1
ATOM 1470 C C . GLN A 1 194 ? 10.994 12.291 20.531 1.00 51.16 194 GLN A C 1
ATOM 1472 O O . GLN A 1 194 ? 11.095 13.185 21.368 1.00 51.16 194 GLN A O 1
ATOM 1477 N N . ASP A 1 195 ? 12.038 11.922 19.790 1.00 58.66 195 ASP A N 1
ATOM 1478 C CA . ASP A 1 195 ? 13.357 12.511 19.957 1.00 58.66 195 ASP A CA 1
ATOM 1479 C C . ASP A 1 195 ? 13.460 13.860 19.236 1.00 58.66 195 ASP A C 1
ATOM 1481 O O . ASP A 1 195 ? 13.014 14.049 18.103 1.00 58.66 195 ASP A O 1
ATOM 1485 N N . VAL A 1 196 ? 14.124 14.819 19.883 1.00 57.72 196 VAL A N 1
ATOM 1486 C CA . VAL A 1 196 ? 14.406 16.159 19.332 1.00 57.72 196 VAL A CA 1
ATOM 1487 C C . VAL A 1 196 ? 15.078 16.066 17.952 1.00 57.72 196 VAL A C 1
ATOM 1489 O O . VAL A 1 196 ? 14.863 16.913 17.087 1.00 57.72 196 VAL A O 1
ATOM 1492 N N . LEU A 1 197 ? 15.839 14.992 17.717 1.00 57.69 197 LEU A N 1
ATOM 1493 C CA . LEU A 1 197 ? 16.511 14.712 16.454 1.00 57.69 197 LEU A CA 1
ATOM 1494 C C . LEU A 1 197 ? 15.537 14.316 15.328 1.00 57.69 197 LEU A C 1
ATOM 1496 O O . LEU A 1 197 ? 15.702 14.795 14.210 1.00 57.69 197 LEU A O 1
ATOM 1500 N N . SER A 1 198 ? 14.498 13.514 15.599 1.00 60.66 198 SER A N 1
ATOM 1501 C CA . SER A 1 198 ? 13.489 13.133 14.591 1.00 60.66 198 SER A CA 1
ATOM 1502 C C . SER A 1 198 ? 12.539 14.281 14.249 1.00 60.66 198 SER A C 1
ATOM 1504 O O . SER A 1 198 ? 12.102 14.384 13.104 1.00 60.66 198 SER A O 1
ATOM 1506 N N . MET A 1 199 ? 12.273 15.188 15.195 1.00 58.12 199 MET A N 1
ATOM 1507 C CA . MET A 1 199 ? 11.548 16.436 14.912 1.00 58.12 199 MET A CA 1
ATOM 1508 C C . MET A 1 199 ? 12.370 17.394 14.039 1.00 58.12 199 MET A C 1
ATOM 1510 O O . MET A 1 199 ? 11.833 18.053 13.148 1.00 58.12 199 MET A O 1
ATOM 1514 N N . MET A 1 200 ? 13.686 17.449 14.256 1.00 60.06 200 MET A N 1
ATOM 1515 C CA . MET A 1 200 ? 14.589 18.287 13.468 1.00 60.06 200 MET A CA 1
ATOM 1516 C C . MET A 1 200 ? 14.784 17.741 12.043 1.00 60.06 200 MET A C 1
ATOM 1518 O O . MET A 1 200 ? 14.832 18.518 11.089 1.00 60.06 200 MET A O 1
ATOM 1522 N N . ASP A 1 201 ? 14.811 16.415 11.883 1.00 58.19 201 ASP A N 1
ATOM 1523 C CA . ASP A 1 201 ? 14.892 15.741 10.579 1.00 58.19 201 ASP A CA 1
ATOM 1524 C C . ASP A 1 201 ? 13.586 15.875 9.765 1.00 58.19 201 ASP A C 1
ATOM 1526 O O . ASP A 1 201 ? 13.626 15.923 8.538 1.00 58.19 201 ASP A O 1
ATOM 1530 N N . GLN A 1 202 ? 12.430 16.031 10.431 1.00 59.19 202 GLN A N 1
ATOM 1531 C CA . GLN A 1 202 ? 11.155 16.393 9.788 1.00 59.19 202 GLN A CA 1
ATOM 1532 C C . GLN A 1 202 ? 11.098 17.857 9.318 1.00 59.19 202 GLN A C 1
ATOM 1534 O O . GLN A 1 202 ? 10.394 18.152 8.352 1.00 59.19 202 GLN A O 1
ATOM 1539 N N . LEU A 1 203 ? 11.821 18.774 9.977 1.00 57.56 203 LEU A N 1
ATOM 1540 C CA . LEU A 1 203 ? 11.914 20.184 9.566 1.00 57.56 203 LEU A CA 1
ATOM 1541 C C . LEU A 1 203 ? 12.915 20.416 8.422 1.00 57.56 203 LEU A C 1
ATOM 1543 O O . LEU A 1 203 ? 12.850 21.444 7.742 1.00 57.56 203 LEU A O 1
ATOM 1547 N N . MET A 1 204 ? 13.854 19.493 8.210 1.00 60.16 204 MET A N 1
ATOM 1548 C CA . MET A 1 204 ? 14.791 19.549 7.091 1.00 60.16 204 MET A CA 1
ATOM 1549 C C . MET A 1 204 ? 14.199 18.904 5.834 1.00 60.16 204 MET A C 1
ATOM 1551 O O . MET A 1 204 ? 13.330 18.039 5.899 1.00 60.16 204 MET A O 1
ATOM 1555 N N . LYS A 1 205 ? 14.671 19.329 4.650 1.00 59.81 205 LYS A N 1
ATOM 1556 C CA . LYS A 1 205 ? 14.256 18.706 3.383 1.00 59.81 205 LYS A CA 1
ATOM 1557 C C . LYS A 1 205 ? 14.500 17.192 3.470 1.00 59.81 205 LYS A C 1
ATOM 1559 O O . LYS A 1 205 ? 15.645 16.801 3.715 1.00 59.81 205 LYS A O 1
ATOM 1564 N N . PRO A 1 206 ? 13.480 16.350 3.231 1.00 60.50 206 PRO A N 1
ATOM 1565 C CA . PRO A 1 206 ? 13.640 14.910 3.328 1.00 60.50 206 PRO A CA 1
ATOM 1566 C C . PRO A 1 206 ? 14.612 14.446 2.243 1.00 60.50 206 PRO A C 1
ATOM 1568 O O . PRO A 1 206 ? 14.275 14.434 1.061 1.00 60.50 206 PRO A O 1
ATOM 1571 N N . LYS A 1 207 ? 15.831 14.065 2.640 1.00 64.75 207 LYS A N 1
ATOM 1572 C CA . LYS A 1 207 ? 16.772 13.396 1.734 1.00 64.75 207 LYS A CA 1
ATOM 1573 C C . LYS A 1 207 ? 16.205 12.038 1.328 1.00 64.75 207 LYS A C 1
ATOM 1575 O O . LYS A 1 207 ? 15.614 11.339 2.173 1.00 64.75 207 LYS A O 1
ATOM 1580 N N . LYS A 1 208 ? 16.414 11.641 0.068 1.00 65.50 208 LYS A N 1
ATOM 1581 C CA . LYS A 1 208 ? 16.124 10.269 -0.360 1.00 65.50 208 LYS A CA 1
ATOM 1582 C C . LYS A 1 208 ? 17.046 9.318 0.403 1.00 65.50 208 LYS A C 1
ATOM 1584 O O . LYS A 1 208 ? 18.264 9.367 0.268 1.00 65.50 208 LYS A O 1
ATOM 1589 N N . THR A 1 209 ? 16.467 8.474 1.248 1.00 67.69 209 THR A N 1
ATOM 1590 C CA . THR A 1 209 ? 17.203 7.455 2.003 1.00 67.69 209 THR A CA 1
ATOM 1591 C C . THR A 1 209 ? 17.158 6.139 1.250 1.00 67.69 209 THR A C 1
ATOM 1593 O O . THR A 1 209 ? 16.074 5.640 0.950 1.00 67.69 209 THR A O 1
ATOM 1596 N N . GLU A 1 210 ? 18.323 5.557 0.973 1.00 76.50 210 GLU A N 1
ATOM 1597 C CA . GLU A 1 210 ? 18.389 4.225 0.379 1.00 76.50 210 GLU A CA 1
ATOM 1598 C C . GLU A 1 210 ? 17.882 3.166 1.362 1.00 76.50 210 GLU A C 1
ATOM 1600 O O . GLU A 1 210 ? 18.333 3.069 2.504 1.00 76.50 210 GLU A O 1
ATOM 1605 N N . ILE A 1 211 ? 16.958 2.335 0.891 1.00 84.50 211 ILE A N 1
ATOM 1606 C CA . ILE A 1 211 ? 16.430 1.206 1.653 1.00 84.50 211 ILE A CA 1
ATOM 1607 C C . ILE A 1 211 ? 17.367 0.022 1.441 1.00 84.50 211 ILE A C 1
ATOM 1609 O O . ILE A 1 211 ? 17.601 -0.406 0.308 1.00 84.50 211 ILE A O 1
ATOM 1613 N N . THR A 1 212 ? 17.917 -0.507 2.532 1.00 86.94 212 THR A N 1
ATOM 1614 C CA . THR A 1 212 ? 18.897 -1.595 2.456 1.00 86.94 212 THR A CA 1
ATOM 1615 C C . THR A 1 212 ? 18.267 -2.904 1.975 1.00 86.94 212 THR A C 1
ATOM 1617 O O . THR A 1 212 ? 17.119 -3.229 2.286 1.00 86.94 212 THR A O 1
ATOM 1620 N N . ASP A 1 213 ? 19.054 -3.726 1.278 1.00 86.44 213 ASP A N 1
ATOM 1621 C CA . ASP A 1 213 ? 18.609 -5.055 0.840 1.00 86.44 213 ASP A CA 1
ATOM 1622 C C . ASP A 1 213 ? 18.274 -5.993 2.007 1.00 86.44 213 ASP A C 1
ATOM 1624 O O . ASP A 1 213 ? 17.472 -6.912 1.847 1.00 86.44 213 ASP A O 1
ATOM 1628 N N . LYS A 1 214 ? 18.881 -5.781 3.183 1.00 89.12 214 LYS A N 1
ATOM 1629 C CA . LYS A 1 214 ? 18.559 -6.546 4.397 1.00 89.12 214 LYS A CA 1
ATOM 1630 C C . LYS A 1 214 ? 17.122 -6.275 4.840 1.00 89.12 214 LYS A C 1
ATOM 1632 O O . LYS A 1 214 ? 16.360 -7.227 4.968 1.00 89.12 214 LYS A O 1
ATOM 1637 N N . LEU A 1 215 ? 16.748 -4.999 4.958 1.00 89.25 215 LEU A N 1
ATOM 1638 C CA . LEU A 1 215 ? 15.395 -4.592 5.342 1.00 89.25 215 LEU A CA 1
ATOM 1639 C C . LEU A 1 215 ? 14.352 -5.132 4.352 1.00 89.25 215 LEU A C 1
ATOM 1641 O O . LEU A 1 215 ? 13.371 -5.751 4.745 1.00 89.25 215 LEU A O 1
ATOM 1645 N N . ARG A 1 216 ? 14.623 -5.019 3.048 1.00 90.44 216 ARG A N 1
ATOM 1646 C CA . ARG A 1 216 ? 13.751 -5.570 1.997 1.00 90.44 216 ARG A CA 1
ATOM 1647 C C . ARG A 1 216 ? 13.556 -7.084 2.094 1.00 90.44 216 ARG A C 1
ATOM 1649 O O . ARG A 1 216 ? 12.471 -7.580 1.800 1.00 90.44 216 ARG A O 1
ATOM 1656 N N . LYS A 1 217 ? 14.598 -7.834 2.467 1.00 91.44 217 LYS A N 1
ATOM 1657 C CA . LYS A 1 217 ? 14.501 -9.289 2.674 1.00 91.44 217 LYS A CA 1
ATOM 1658 C C . LYS A 1 217 ? 13.664 -9.629 3.902 1.00 91.44 217 LYS A C 1
ATOM 1660 O O . LYS A 1 217 ? 12.941 -10.618 3.870 1.00 91.44 217 LYS A O 1
ATOM 1665 N N . GLU A 1 218 ? 13.772 -8.847 4.969 1.00 92.50 218 GLU A N 1
ATOM 1666 C CA . GLU A 1 218 ? 12.948 -9.018 6.169 1.00 92.50 218 GLU A CA 1
ATOM 1667 C C . GLU A 1 218 ? 11.478 -8.732 5.868 1.00 92.50 218 GLU A C 1
ATOM 1669 O O . GLU A 1 218 ? 10.629 -9.568 6.169 1.00 92.50 218 GLU A O 1
ATOM 1674 N N . ILE A 1 219 ? 11.190 -7.630 5.171 1.00 92.19 219 ILE A N 1
ATOM 1675 C CA . ILE A 1 219 ? 9.832 -7.280 4.743 1.00 92.19 219 ILE A CA 1
ATOM 1676 C C . ILE A 1 219 ? 9.252 -8.370 3.842 1.00 92.19 219 ILE A C 1
ATOM 1678 O O . ILE A 1 219 ? 8.139 -8.820 4.088 1.00 92.19 219 ILE A O 1
ATOM 1682 N N . ASN A 1 220 ? 10.015 -8.875 2.866 1.00 92.94 220 ASN A N 1
ATOM 1683 C CA . ASN A 1 220 ? 9.552 -9.975 2.014 1.00 92.94 220 ASN A CA 1
ATOM 1684 C C . ASN A 1 220 ? 9.151 -11.210 2.825 1.00 92.94 220 ASN A C 1
ATOM 1686 O O . ASN A 1 220 ? 8.090 -11.762 2.575 1.00 92.94 220 ASN A O 1
ATOM 1690 N N . LYS A 1 221 ? 9.939 -11.598 3.837 1.00 93.38 221 LYS A N 1
ATOM 1691 C CA . LYS A 1 221 ? 9.594 -12.736 4.706 1.00 93.38 221 LYS A CA 1
ATOM 1692 C C . LYS A 1 221 ? 8.291 -12.514 5.474 1.00 93.38 221 LYS A C 1
ATOM 1694 O O . LYS A 1 221 ? 7.540 -13.462 5.684 1.00 93.38 221 LYS A O 1
ATOM 1699 N N . VAL A 1 222 ? 8.040 -11.288 5.936 1.00 92.69 222 VAL A N 1
ATOM 1700 C CA . VAL A 1 222 ? 6.788 -10.945 6.631 1.00 92.69 222 VAL A CA 1
ATOM 1701 C C . VAL A 1 222 ? 5.608 -10.994 5.661 1.00 92.69 222 VAL A C 1
ATOM 1703 O O . VAL A 1 222 ? 4.572 -11.559 6.000 1.00 92.69 222 VAL A O 1
ATOM 1706 N N . VAL A 1 223 ? 5.783 -10.466 4.449 1.00 93.62 223 VAL A N 1
ATOM 1707 C CA . VAL A 1 223 ? 4.764 -10.499 3.393 1.00 93.62 223 VAL A CA 1
ATOM 1708 C C . VAL A 1 223 ? 4.435 -11.936 2.991 1.00 93.62 223 VAL A C 1
ATOM 1710 O O . VAL A 1 223 ? 3.259 -12.288 2.974 1.00 93.62 223 VAL A O 1
ATOM 1713 N N . ASP A 1 224 ? 5.445 -12.779 2.758 1.00 94.19 224 ASP A N 1
ATOM 1714 C CA . ASP A 1 224 ? 5.266 -14.212 2.483 1.00 94.19 224 ASP A CA 1
ATOM 1715 C C . ASP A 1 224 ? 4.440 -14.881 3.588 1.00 94.19 224 ASP A C 1
ATOM 1717 O O . ASP A 1 224 ? 3.442 -15.541 3.315 1.00 94.19 224 ASP A O 1
ATOM 1721 N N . LYS A 1 225 ? 4.775 -14.615 4.857 1.00 94.44 225 LYS A N 1
ATOM 1722 C CA . LYS A 1 225 ? 4.031 -15.152 6.000 1.00 94.44 225 LYS A CA 1
ATOM 1723 C C . LYS A 1 225 ? 2.563 -14.708 6.010 1.00 94.44 225 LYS A C 1
ATOM 1725 O O . LYS A 1 225 ? 1.698 -15.513 6.343 1.00 94.44 225 LYS A O 1
ATOM 1730 N N . TYR A 1 226 ? 2.267 -13.451 5.681 1.00 92.75 226 TYR A N 1
ATOM 1731 C CA . TYR A 1 226 ? 0.884 -12.960 5.622 1.00 92.75 226 TYR A CA 1
ATOM 1732 C C . TYR A 1 226 ? 0.093 -13.575 4.467 1.00 92.75 226 TYR A C 1
ATOM 1734 O O . TYR A 1 226 ? -1.100 -13.841 4.630 1.00 92.75 226 TYR A O 1
ATOM 1742 N N . ILE A 1 227 ? 0.750 -13.837 3.337 1.00 92.94 227 ILE A N 1
ATOM 1743 C CA . ILE A 1 227 ? 0.150 -14.540 2.200 1.00 92.94 227 ILE A CA 1
ATOM 1744 C C . ILE A 1 227 ? -0.138 -15.998 2.575 1.00 92.94 227 ILE A C 1
ATOM 1746 O O . ILE A 1 227 ? -1.266 -16.457 2.405 1.00 92.94 227 ILE A O 1
ATOM 1750 N N . ASP A 1 228 ? 0.829 -16.696 3.176 1.00 94.44 228 ASP A N 1
ATOM 1751 C CA . ASP A 1 228 ? 0.688 -18.093 3.609 1.00 94.44 228 ASP A CA 1
ATOM 1752 C C . ASP A 1 228 ? -0.414 -18.275 4.666 1.00 94.44 228 ASP A C 1
ATOM 1754 O O . ASP A 1 228 ? -1.098 -19.298 4.704 1.00 94.44 228 ASP A O 1
ATOM 1758 N N . GLN A 1 229 ? -0.609 -17.273 5.528 1.00 92.75 229 GLN A N 1
ATOM 1759 C CA . GLN A 1 229 ? -1.676 -17.253 6.533 1.00 92.75 229 GLN A CA 1
ATOM 1760 C C . GLN A 1 229 ? -3.047 -16.853 5.964 1.00 92.75 229 GLN A C 1
ATOM 1762 O O . GLN A 1 229 ? -4.039 -16.910 6.691 1.00 92.75 229 GLN A O 1
ATOM 1767 N N . GLY A 1 230 ? -3.122 -16.428 4.699 1.00 91.00 230 GLY A N 1
ATOM 1768 C CA . GLY A 1 230 ? -4.351 -15.934 4.073 1.00 91.00 230 GLY A CA 1
ATOM 1769 C C . GLY A 1 230 ? -4.818 -14.568 4.589 1.00 91.00 230 GLY A C 1
ATOM 1770 O O . GLY A 1 230 ? -5.962 -14.185 4.351 1.00 91.00 230 GLY A O 1
ATOM 1771 N N . VAL A 1 231 ? -3.951 -13.836 5.296 1.00 91.69 231 VAL A N 1
ATOM 1772 C CA . VAL A 1 231 ? -4.220 -12.483 5.818 1.00 91.69 231 VAL A CA 1
ATOM 1773 C C . VAL A 1 231 ? -4.021 -11.432 4.727 1.00 91.69 231 VAL A C 1
ATOM 1775 O O . VAL A 1 231 ? -4.678 -10.391 4.734 1.00 91.69 231 VAL A O 1
ATOM 1778 N N . ALA A 1 232 ? -3.132 -11.701 3.769 1.00 94.25 232 ALA A N 1
ATOM 1779 C CA . ALA A 1 232 ? -2.845 -10.793 2.674 1.00 94.25 232 ALA A CA 1
ATOM 1780 C C . ALA A 1 232 ? -2.873 -11.483 1.307 1.00 94.25 232 ALA A C 1
ATOM 1782 O O . ALA A 1 232 ? -2.547 -12.658 1.168 1.00 94.25 232 ALA A O 1
ATOM 1783 N N . GLU A 1 233 ? -3.231 -10.721 0.282 1.00 93.38 233 GLU A N 1
ATOM 1784 C CA . GLU A 1 233 ? -3.237 -11.148 -1.113 1.00 93.38 233 GLU A CA 1
ATOM 1785 C C . GLU A 1 233 ? -2.308 -10.237 -1.917 1.00 93.38 233 GLU A C 1
ATOM 1787 O O . GLU A 1 233 ? -2.442 -9.012 -1.892 1.00 93.38 233 GLU A O 1
ATOM 1792 N N . LEU A 1 234 ? -1.352 -10.827 -2.634 1.00 92.38 234 LEU A N 1
ATOM 1793 C CA . LEU A 1 234 ? -0.460 -10.071 -3.506 1.00 92.38 234 LEU A CA 1
ATOM 1794 C C . LEU A 1 234 ? -1.218 -9.594 -4.750 1.00 92.38 234 LEU A C 1
ATOM 1796 O O . LEU A 1 234 ? -1.808 -10.396 -5.473 1.00 92.38 234 LEU A O 1
ATOM 1800 N N . VAL A 1 235 ? -1.127 -8.300 -5.041 1.00 93.38 235 VAL A N 1
ATOM 1801 C CA . VAL A 1 235 ? -1.701 -7.676 -6.235 1.00 93.38 235 VAL A CA 1
ATOM 1802 C C . VAL A 1 235 ? -0.553 -7.213 -7.139 1.00 93.38 235 VAL A C 1
ATOM 1804 O O . VAL A 1 235 ? -0.003 -6.129 -6.926 1.00 93.38 235 VAL A O 1
ATOM 1807 N N . PRO A 1 236 ? -0.141 -8.017 -8.139 1.00 91.12 236 PRO A N 1
ATOM 1808 C CA . PRO A 1 236 ? 0.881 -7.595 -9.088 1.00 91.12 236 PRO A CA 1
ATOM 1809 C C . PRO A 1 236 ? 0.329 -6.461 -9.954 1.00 91.12 236 PRO A C 1
ATOM 1811 O O . PRO A 1 236 ? -0.634 -6.647 -10.699 1.00 91.12 236 PRO A O 1
ATOM 1814 N N . GLY A 1 237 ? 0.932 -5.284 -9.836 1.00 94.94 237 GLY A N 1
ATOM 1815 C CA . GLY A 1 237 ? 0.590 -4.124 -10.641 1.00 94.94 237 GLY A CA 1
ATOM 1816 C C . GLY A 1 237 ? 1.412 -4.032 -11.921 1.00 94.94 237 GLY A C 1
ATOM 1817 O O . GLY A 1 237 ? 1.976 -5.015 -12.420 1.00 94.94 237 GLY A O 1
ATOM 1818 N N . VAL A 1 238 ? 1.479 -2.814 -12.451 1.00 95.69 238 VAL A N 1
ATOM 1819 C CA . VAL A 1 238 ? 2.185 -2.490 -13.689 1.00 95.69 238 VAL A CA 1
ATOM 1820 C C . VAL A 1 238 ? 3.217 -1.403 -13.431 1.00 95.69 238 VAL A C 1
ATOM 1822 O O . VAL A 1 238 ? 2.894 -0.334 -12.917 1.00 95.69 238 VAL A O 1
ATOM 1825 N N . LEU A 1 239 ? 4.456 -1.663 -13.834 1.00 96.81 239 LEU A N 1
ATOM 1826 C CA . LEU A 1 239 ? 5.502 -0.655 -13.945 1.00 96.81 239 LEU A CA 1
ATOM 1827 C C . LEU A 1 239 ? 5.600 -0.224 -15.409 1.00 96.81 239 LEU A C 1
ATOM 1829 O O . LEU A 1 239 ? 6.000 -1.011 -16.266 1.00 96.81 239 LEU A O 1
ATOM 1833 N N . PHE A 1 240 ? 5.234 1.016 -15.704 1.00 97.75 240 PHE A N 1
ATOM 1834 C CA . PHE A 1 240 ? 5.384 1.590 -17.034 1.00 97.75 240 PHE A CA 1
ATOM 1835 C C . PHE A 1 240 ? 6.658 2.433 -17.088 1.00 97.75 240 PHE A C 1
ATOM 1837 O O . PHE A 1 240 ? 6.761 3.421 -16.371 1.00 97.75 240 PHE A O 1
ATOM 1844 N N . ILE A 1 241 ? 7.613 2.046 -17.934 1.00 97.38 241 ILE A N 1
ATOM 1845 C CA . ILE A 1 241 ? 8.856 2.784 -18.162 1.00 97.38 241 ILE A CA 1
ATOM 1846 C C . ILE A 1 241 ? 8.817 3.407 -19.557 1.00 97.38 241 ILE A C 1
ATOM 1848 O O . ILE A 1 241 ? 9.028 2.719 -20.564 1.00 97.38 241 ILE A O 1
ATOM 1852 N N . ASP A 1 242 ? 8.553 4.710 -19.611 1.00 96.88 242 ASP A N 1
ATOM 1853 C CA . ASP A 1 242 ? 8.642 5.485 -20.846 1.00 96.88 242 ASP A CA 1
ATOM 1854 C C . ASP A 1 242 ? 10.101 5.808 -21.184 1.00 96.88 242 ASP A C 1
ATOM 1856 O O . ASP A 1 242 ? 10.970 5.816 -20.314 1.00 96.88 242 ASP A O 1
ATOM 1860 N N . GLU A 1 243 ? 10.383 6.057 -22.458 1.00 95.00 243 GLU A N 1
ATOM 1861 C CA . GLU A 1 243 ? 11.731 6.355 -22.957 1.00 95.00 243 GLU A CA 1
ATOM 1862 C C . GLU A 1 243 ? 12.810 5.365 -22.471 1.00 95.00 243 GLU A C 1
ATOM 1864 O O . GLU A 1 243 ? 13.913 5.749 -22.086 1.00 95.00 243 GLU A O 1
ATOM 1869 N N . VAL A 1 244 ? 12.520 4.059 -22.525 1.00 95.56 244 VAL A N 1
ATOM 1870 C CA . VAL A 1 244 ? 13.420 2.999 -22.018 1.00 95.56 244 VAL A CA 1
ATOM 1871 C C . VAL A 1 244 ? 14.818 3.024 -22.660 1.00 95.56 244 VAL A C 1
ATOM 1873 O O . VAL A 1 244 ? 15.787 2.555 -22.077 1.00 95.56 244 VAL A O 1
ATOM 1876 N N . HIS A 1 245 ? 14.950 3.600 -23.856 1.00 94.00 245 HIS A N 1
ATOM 1877 C CA . HIS A 1 245 ? 16.230 3.777 -24.549 1.00 94.00 245 HIS A CA 1
ATOM 1878 C C . HIS A 1 245 ? 17.182 4.763 -23.848 1.00 94.00 245 HIS A C 1
ATOM 1880 O O . HIS A 1 245 ? 18.330 4.888 -24.262 1.00 94.00 245 HIS A O 1
ATOM 1886 N N . MET A 1 246 ? 16.713 5.476 -22.822 1.00 93.50 246 MET A N 1
ATOM 1887 C CA . MET A 1 246 ? 17.545 6.301 -21.946 1.00 93.50 246 MET A CA 1
ATOM 1888 C C . MET A 1 246 ? 18.265 5.478 -20.869 1.00 93.50 246 MET A C 1
ATOM 1890 O O . MET A 1 246 ? 19.113 6.028 -20.176 1.00 93.50 246 MET A O 1
ATOM 1894 N N . LEU A 1 247 ? 17.926 4.195 -20.701 1.00 93.88 247 LEU A N 1
ATOM 1895 C CA . LEU A 1 247 ? 18.554 3.308 -19.724 1.00 93.88 247 LEU A CA 1
ATOM 1896 C C . LEU A 1 247 ? 19.873 2.728 -20.248 1.00 93.88 247 LEU A C 1
ATOM 1898 O O . LEU A 1 247 ? 20.010 2.419 -21.430 1.00 93.88 247 LEU A O 1
ATOM 1902 N N . ASP A 1 248 ? 20.822 2.520 -19.337 1.00 92.62 248 ASP A N 1
ATOM 1903 C CA . ASP A 1 248 ? 22.120 1.907 -19.623 1.00 92.62 248 ASP A CA 1
ATOM 1904 C C . ASP A 1 248 ? 22.143 0.387 -19.370 1.00 92.62 248 ASP A C 1
ATOM 1906 O O . ASP A 1 248 ? 21.218 -0.211 -18.813 1.00 92.62 248 ASP A O 1
ATOM 1910 N N . ILE A 1 249 ? 23.237 -0.264 -19.778 1.00 91.69 249 ILE A N 1
ATOM 1911 C CA . ILE A 1 249 ? 23.413 -1.718 -19.645 1.00 91.69 249 ILE A CA 1
ATOM 1912 C C . ILE A 1 249 ? 23.362 -2.211 -18.189 1.00 91.69 249 ILE A C 1
ATOM 1914 O O . ILE A 1 249 ? 22.867 -3.308 -17.918 1.00 91.69 249 ILE A O 1
ATOM 1918 N N . GLU A 1 250 ? 23.834 -1.401 -17.238 1.00 91.00 250 GLU A N 1
ATOM 1919 C CA . GLU A 1 250 ? 23.782 -1.719 -15.808 1.00 91.00 250 GLU A CA 1
ATOM 1920 C C . GLU A 1 250 ? 22.325 -1.808 -15.334 1.00 91.00 250 GLU A C 1
ATOM 1922 O O . GLU A 1 250 ? 21.930 -2.772 -14.671 1.00 91.00 250 GLU A O 1
ATOM 1927 N N . THR A 1 251 ? 21.501 -0.851 -15.760 1.00 92.81 251 THR A N 1
ATOM 1928 C CA . THR A 1 251 ? 20.063 -0.832 -15.495 1.00 92.81 251 THR A CA 1
ATOM 1929 C C . THR A 1 251 ? 19.359 -2.058 -16.080 1.00 92.81 251 THR A C 1
ATOM 1931 O O . THR A 1 251 ? 18.594 -2.715 -15.373 1.00 92.81 251 THR A O 1
ATOM 1934 N N . PHE A 1 252 ? 19.630 -2.426 -17.336 1.00 92.81 252 PHE A N 1
ATOM 1935 C CA . PHE A 1 252 ? 19.020 -3.618 -17.942 1.00 92.81 252 PHE A CA 1
ATOM 1936 C C . PHE A 1 252 ? 19.441 -4.919 -17.253 1.00 92.81 252 PHE A C 1
ATOM 1938 O O . PHE A 1 252 ? 18.610 -5.806 -17.052 1.00 92.81 252 PHE A O 1
ATOM 1945 N N . THR A 1 253 ? 20.703 -5.013 -16.827 1.00 92.25 253 THR A N 1
ATOM 1946 C CA . THR A 1 253 ? 21.198 -6.157 -16.044 1.00 92.25 253 THR A CA 1
ATOM 1947 C C . THR A 1 253 ? 20.428 -6.284 -14.728 1.00 92.25 253 THR A C 1
ATOM 1949 O O . THR A 1 253 ? 20.028 -7.381 -14.329 1.00 92.25 253 THR A O 1
ATOM 1952 N N . TYR A 1 254 ? 20.159 -5.154 -14.071 1.00 91.44 254 TYR A N 1
ATOM 1953 C CA . TYR A 1 254 ? 19.340 -5.118 -12.866 1.00 91.44 254 TYR A CA 1
ATOM 1954 C C . TYR A 1 254 ? 17.879 -5.510 -13.138 1.00 91.44 254 TYR A C 1
ATOM 1956 O O . TYR A 1 254 ? 17.331 -6.348 -12.421 1.00 91.44 254 TYR A O 1
ATOM 1964 N N . LEU A 1 255 ? 17.267 -4.951 -14.188 1.00 92.12 255 LEU A N 1
ATOM 1965 C CA . LEU A 1 255 ? 15.890 -5.249 -14.596 1.00 92.12 255 LEU A CA 1
ATOM 1966 C C . LEU A 1 255 ? 15.686 -6.739 -14.881 1.00 92.12 255 LEU A C 1
ATOM 1968 O O . LEU A 1 255 ? 14.697 -7.305 -14.423 1.00 92.12 255 LEU A O 1
ATOM 1972 N N . HIS A 1 256 ? 16.630 -7.382 -15.573 1.00 90.50 256 HIS A N 1
ATOM 1973 C CA . HIS A 1 256 ? 16.575 -8.818 -15.850 1.00 90.50 256 HIS A CA 1
ATOM 1974 C C . HIS A 1 256 ? 16.449 -9.631 -14.557 1.00 90.50 256 HIS A C 1
ATOM 1976 O O . HIS A 1 256 ? 15.535 -10.436 -14.406 1.00 90.50 256 HIS A O 1
ATOM 1982 N N . ARG A 1 257 ? 17.319 -9.361 -13.578 1.00 90.19 257 ARG A N 1
ATOM 1983 C CA . ARG A 1 257 ? 17.272 -10.029 -12.273 1.00 90.19 257 ARG A CA 1
ATOM 1984 C C . ARG A 1 257 ? 16.007 -9.676 -11.481 1.00 90.19 257 ARG A C 1
ATOM 1986 O O . ARG A 1 257 ? 15.475 -10.524 -10.771 1.00 90.19 257 ARG A O 1
ATOM 1993 N N . ALA A 1 258 ? 15.535 -8.432 -11.556 1.00 90.06 258 ALA A N 1
ATOM 1994 C CA . ALA A 1 258 ? 14.333 -7.999 -10.844 1.00 90.06 258 ALA A CA 1
ATOM 1995 C C . ALA A 1 258 ? 13.067 -8.692 -11.377 1.00 90.06 258 ALA A C 1
ATOM 1997 O O . ALA A 1 258 ? 12.192 -9.049 -10.588 1.00 90.06 258 ALA A O 1
ATOM 1998 N N . LEU A 1 259 ? 12.997 -8.932 -12.690 1.00 91.06 259 LEU A N 1
ATOM 1999 C CA . LEU A 1 259 ? 11.904 -9.655 -13.343 1.00 91.06 259 LEU A CA 1
ATOM 2000 C C . LEU A 1 259 ? 11.846 -11.139 -12.950 1.00 91.06 259 LEU A C 1
ATOM 2002 O O . LEU A 1 259 ? 10.767 -11.713 -12.937 1.00 91.06 259 LEU A O 1
ATOM 2006 N N . GLU A 1 260 ? 12.957 -11.760 -12.556 1.00 88.94 260 GLU A N 1
ATOM 2007 C CA . GLU A 1 260 ? 12.959 -13.152 -12.070 1.00 88.94 260 GLU A CA 1
ATOM 2008 C C . GLU A 1 260 ? 12.335 -13.316 -10.670 1.00 88.94 260 GLU A C 1
ATOM 2010 O O . GLU A 1 260 ? 12.086 -14.435 -10.220 1.00 88.94 260 GLU A O 1
ATOM 2015 N N . SER A 1 261 ? 12.076 -12.212 -9.962 1.00 85.56 261 SER A N 1
ATOM 2016 C CA . SER A 1 261 ? 11.467 -12.236 -8.631 1.00 85.56 261 SER A CA 1
ATOM 2017 C C . SER A 1 261 ? 10.026 -12.762 -8.665 1.00 85.56 261 SER A C 1
ATOM 2019 O O . SER A 1 261 ? 9.233 -12.399 -9.535 1.00 85.56 261 SER A O 1
ATOM 2021 N N . SER A 1 262 ? 9.639 -13.540 -7.649 1.00 80.25 262 SER A N 1
ATOM 2022 C CA . SER A 1 262 ? 8.265 -14.043 -7.469 1.00 80.25 262 SER A CA 1
ATOM 2023 C C . SER A 1 262 ? 7.223 -12.926 -7.372 1.00 80.25 262 SER A C 1
ATOM 2025 O O . SER A 1 262 ? 6.077 -13.113 -7.776 1.00 80.25 262 SER A O 1
ATOM 2027 N N . PHE A 1 263 ? 7.632 -11.761 -6.871 1.00 83.50 263 PHE A N 1
ATOM 2028 C CA . PHE A 1 263 ? 6.782 -10.585 -6.700 1.00 83.50 263 PHE A CA 1
ATOM 2029 C C . PHE A 1 263 ? 6.834 -9.613 -7.880 1.00 83.50 263 PHE A C 1
ATOM 2031 O O . PHE A 1 263 ? 6.270 -8.529 -7.781 1.00 83.50 263 PHE A O 1
ATOM 2038 N N . ALA A 1 264 ? 7.551 -9.929 -8.961 1.00 91.00 264 ALA A N 1
ATOM 2039 C CA . ALA A 1 264 ? 7.797 -8.960 -10.021 1.00 91.00 264 ALA A CA 1
ATOM 2040 C C . ALA A 1 264 ? 6.485 -8.484 -10.684 1.00 91.00 264 ALA A C 1
ATOM 2042 O O . ALA A 1 264 ? 5.683 -9.326 -11.114 1.00 91.00 264 ALA A O 1
ATOM 2043 N N . PRO A 1 265 ? 6.278 -7.156 -10.815 1.00 94.50 265 PRO A N 1
ATOM 2044 C CA . PRO A 1 265 ? 5.139 -6.602 -11.530 1.00 94.50 265 PRO A CA 1
ATOM 2045 C C . PRO A 1 265 ? 5.269 -6.886 -13.031 1.00 94.50 265 PRO A C 1
ATOM 2047 O O . PRO A 1 265 ? 6.316 -7.323 -13.522 1.00 94.50 265 PRO A O 1
ATOM 2050 N N . ILE A 1 266 ? 4.207 -6.601 -13.780 1.00 94.19 266 ILE A N 1
ATOM 2051 C CA . ILE A 1 266 ? 4.300 -6.555 -15.240 1.00 94.19 266 ILE A CA 1
ATOM 2052 C C . ILE A 1 266 ? 5.016 -5.261 -15.620 1.00 94.19 266 ILE A C 1
ATOM 2054 O O . ILE A 1 266 ? 4.646 -4.189 -15.144 1.00 94.19 266 ILE A O 1
ATOM 2058 N N . VAL A 1 267 ? 6.021 -5.345 -16.490 1.00 96.31 267 VAL A N 1
ATOM 2059 C CA . VAL A 1 267 ? 6.745 -4.159 -16.959 1.00 96.31 267 VAL A CA 1
ATOM 2060 C C . VAL A 1 267 ? 6.320 -3.822 -18.382 1.00 96.31 267 VAL A C 1
ATOM 2062 O O . VAL A 1 267 ? 6.408 -4.659 -19.277 1.00 96.31 267 VAL A O 1
ATOM 2065 N N . ILE A 1 268 ? 5.864 -2.594 -18.609 1.00 97.19 268 ILE A N 1
ATOM 2066 C CA . ILE A 1 268 ? 5.581 -2.064 -19.943 1.00 97.19 268 ILE A CA 1
ATOM 2067 C C . ILE A 1 268 ? 6.669 -1.050 -20.273 1.00 97.19 268 ILE A C 1
ATOM 2069 O O . ILE A 1 268 ? 6.765 -0.004 -19.644 1.00 97.19 268 ILE A O 1
ATOM 2073 N N . PHE A 1 269 ? 7.478 -1.348 -21.274 1.00 97.31 269 PHE A N 1
ATOM 2074 C CA . PHE A 1 269 ? 8.479 -0.441 -21.810 1.00 97.31 269 PHE A CA 1
ATOM 2075 C C . PHE A 1 269 ? 7.904 0.347 -22.982 1.00 97.31 269 PHE A C 1
ATOM 2077 O O . PHE A 1 269 ? 7.191 -0.221 -23.810 1.00 97.31 269 PHE A O 1
ATOM 2084 N N . ALA A 1 270 ? 8.271 1.618 -23.121 1.00 97.12 270 ALA A N 1
ATOM 2085 C CA . ALA A 1 270 ? 8.034 2.377 -24.343 1.00 97.12 270 ALA A CA 1
ATOM 2086 C C . ALA A 1 270 ? 9.335 2.939 -24.924 1.00 97.12 270 ALA A C 1
ATOM 2088 O O . ALA A 1 270 ? 10.204 3.451 -24.219 1.00 97.12 270 ALA A O 1
ATOM 2089 N N . THR A 1 271 ? 9.469 2.845 -26.247 1.00 95.62 271 THR A N 1
ATOM 2090 C CA . THR A 1 271 ? 10.570 3.461 -26.991 1.00 95.62 271 THR A CA 1
ATOM 2091 C C . THR A 1 271 ? 10.074 4.114 -28.272 1.00 95.62 271 THR A C 1
ATOM 2093 O O . THR A 1 271 ? 9.171 3.618 -28.950 1.00 95.62 271 THR A O 1
ATOM 2096 N N . ASN A 1 272 ? 10.681 5.248 -28.609 1.00 93.31 272 ASN A N 1
ATOM 2097 C CA . ASN A 1 272 ? 10.514 5.936 -29.884 1.00 93.31 272 ASN A CA 1
ATOM 2098 C C . ASN A 1 272 ? 11.728 5.775 -30.818 1.00 93.31 272 ASN A C 1
ATOM 2100 O O . ASN A 1 272 ? 11.693 6.278 -31.940 1.00 93.31 272 ASN A O 1
ATOM 2104 N N . ARG A 1 273 ? 12.781 5.070 -30.378 1.00 89.62 273 ARG A N 1
ATOM 2105 C CA . ARG A 1 273 ? 13.995 4.814 -31.165 1.00 89.62 273 ARG A CA 1
ATOM 2106 C C . ARG A 1 273 ? 13.975 3.413 -31.767 1.00 89.62 273 ARG A C 1
ATOM 2108 O O . ARG A 1 273 ? 13.625 2.456 -31.083 1.00 89.62 273 ARG A O 1
ATOM 2115 N N . GLY A 1 274 ? 14.379 3.316 -33.036 1.00 81.38 274 GLY A N 1
ATOM 2116 C CA . GLY A 1 274 ? 14.516 2.047 -33.759 1.00 81.38 274 GLY A CA 1
ATOM 2117 C C . GLY A 1 274 ? 15.815 1.313 -33.422 1.00 81.38 274 GLY A C 1
ATOM 2118 O O . GLY A 1 274 ? 15.778 0.211 -32.893 1.00 81.38 274 GLY A O 1
ATOM 2119 N N . ILE A 1 275 ? 16.965 1.938 -33.691 1.00 80.06 275 ILE A N 1
ATOM 2120 C CA . ILE A 1 275 ? 18.286 1.416 -33.317 1.00 80.06 275 ILE A CA 1
ATOM 2121 C C . ILE A 1 275 ? 18.882 2.369 -32.286 1.00 80.06 275 ILE A C 1
ATOM 2123 O O . ILE A 1 275 ? 18.963 3.574 -32.525 1.00 80.06 275 ILE A O 1
ATOM 2127 N N . CYS A 1 276 ? 19.283 1.831 -31.140 1.00 71.88 276 CYS A N 1
ATOM 2128 C CA . CYS A 1 276 ? 19.986 2.569 -30.101 1.00 71.88 276 CYS A CA 1
ATOM 2129 C C . CYS A 1 276 ? 21.272 1.813 -29.774 1.00 71.88 276 CYS A C 1
ATOM 2131 O O . CYS A 1 276 ? 21.224 0.622 -29.475 1.00 71.88 276 CYS A O 1
ATOM 2133 N N . THR A 1 277 ? 22.414 2.490 -29.861 1.00 66.88 277 THR A N 1
ATOM 2134 C CA . THR A 1 277 ? 23.681 1.976 -29.336 1.00 66.88 277 THR A CA 1
ATOM 2135 C C . THR A 1 277 ? 23.687 2.221 -27.832 1.00 66.88 277 THR A C 1
ATOM 2137 O O . THR A 1 277 ? 23.627 3.380 -27.418 1.00 66.88 277 THR A O 1
ATOM 2140 N N . ILE A 1 278 ? 23.671 1.137 -27.056 1.00 59.59 278 ILE A N 1
ATOM 2141 C CA . ILE A 1 278 ? 23.826 1.141 -25.593 1.00 59.59 278 ILE A CA 1
ATOM 2142 C C . ILE A 1 278 ? 25.315 1.187 -25.261 1.00 59.59 278 ILE A C 1
ATOM 2144 O O . ILE A 1 278 ? 26.073 0.464 -25.949 1.00 59.59 278 ILE A O 1
#

Sequence (278 aa):
MAGRAVLLAGPPGTGKTAIALAVSQELGVKVPFCPMVGSEVYSSEVKKTSVLMENFRRAIGLKIKEVKEVYEGVCTELTPEETENAFGGYQKTISHVVIGLKTSKGSKQLKLDPTIYDAIMKEKISVGDVIYIESSSGAVKRVGRHDAYAHEFDLEAEEYVPMPKGDVHKKREIVQDVTLHDLDMANAKPVGGQDVLSMMDQLMKPKKTEITDKLRKEINKVVDKYIDQGVAELVPGVLFIDEVHMLDIETFTYLHRALESSFAPIVIFATNRGICTI